Protein AF-A0A2Y9RCL9-F1 (afdb_monomer)

Radius of gyration: 25.13 Å; Cα contacts (8 Å, |Δi|>4): 367; chains: 1; bounding box: 67×48×61 Å

Mean predicted aligned error: 6.58 Å

Solvent-accessible surface area (backbone atoms only — not comparable to full-atom values): 14602 Å² total; per-residue (Å²): 112,53,68,42,43,41,31,33,25,40,39,42,48,73,69,57,38,71,77,38,78,88,59,58,76,69,44,72,44,86,70,62,46,74,49,40,22,38,72,39,82,9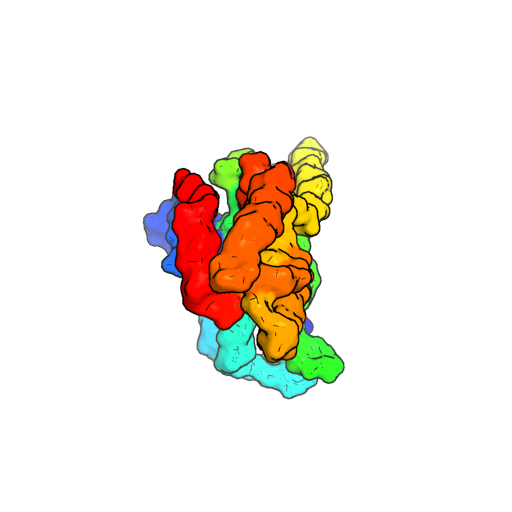3,66,70,37,48,77,48,55,70,67,56,54,38,71,63,58,45,67,49,75,86,44,67,42,38,69,70,53,49,50,50,53,54,55,47,48,49,50,55,48,54,53,52,33,56,42,35,43,79,71,48,26,34,57,31,34,38,44,47,36,40,25,50,39,79,82,85,57,42,82,39,88,38,90,73,85,54,59,76,30,36,40,39,14,51,77,63,34,70,94,57,45,40,23,45,61,60,57,73,68,48,92,65,94,43,75,68,55,50,51,53,43,48,52,29,47,50,58,48,62,75,45,59,68,56,60,75,53,76,91,52,60,58,38,36,39,39,43,25,70,45,80,87,47,45,75,59,52,51,52,53,40,52,54,33,49,78,73,74,33,53,58,48,81,46,80,44,25,56,88,86,35,43,68,57,38,53,50,57,50,46,59,60,69,66,38,66,60,57,73,79,52,94,14,56,66,49,82,44,62,79,46,72,66,48,42,52,62,48,61,77,70,55,86,80,81,126

Sequence (258 aa):
MIPIEWVCRRIATGSFLKRNPGVKEGYKFYPPKVEMFFKDDANNDPQWSEEQLIAAKFCFAGLVIGQTEVDIMSHATQTVFEILEKSWLLQNCTLVDMKIEFGVDVTTKEIVLADVIDNDSWRLWPSGDRSQQKDKQSYRDLKEVTPEGLQMVKKNFEWVAERVELLLKSESQCRVVVLMGSTSDLGHCEKIKKACGNFGIPCELRVTSAHKGPDETLRIKAEYEGQRSWKDTCSGGVILHSSHSLANTLASHSYCRS

Secondary structure (DSSP, 8-state):
--SEEEEEEEE--THHHHHSTTPPTTPEEEEEEEEEEE--GGGT--EE-HHHHHHTT-EETTEE--HHHHHHHHHHHHHHHHHHHHHHHTTTEEEEEEEEEEEE-TTT--EEEES--STTSEEEEETT-GGG--STHHHHT-SS--HHHHHHHHHHHHHHHHHHGGGGS-SS--EEEEEESSGGGHHHHHHHHHHHHHTT--EEEEE--TTT-HHHHHHHHHHHHTSGGGTSSS--EEEEESSHHHHHHHHTT-----

Structure (mmCIF, N/CA/C/O backbone):
data_AF-A0A2Y9RCL9-F1
#
_entry.id   AF-A0A2Y9RCL9-F1
#
loop_
_atom_site.group_PDB
_atom_site.id
_atom_site.type_symbol
_atom_site.label_atom_id
_atom_site.label_alt_id
_atom_site.label_comp_id
_atom_site.label_asym_id
_atom_site.label_entity_id
_atom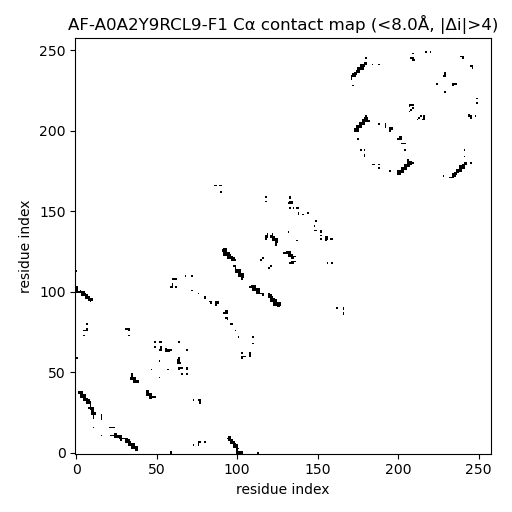_site.label_seq_id
_atom_site.pdbx_PDB_ins_code
_atom_site.Cartn_x
_atom_site.Cartn_y
_atom_site.Cartn_z
_atom_site.occupancy
_atom_site.B_iso_or_equiv
_atom_site.auth_seq_id
_atom_site.auth_comp_id
_atom_site.auth_asym_id
_atom_site.auth_atom_id
_atom_site.pdbx_PDB_model_num
ATOM 1 N N . MET A 1 1 ? 6.970 -17.443 -5.807 1.00 97.94 1 MET A N 1
ATOM 2 C CA . MET A 1 1 ? 6.709 -16.052 -6.219 1.00 97.94 1 MET A CA 1
ATOM 3 C C . MET A 1 1 ? 5.965 -16.069 -7.534 1.00 97.94 1 MET A C 1
ATOM 5 O O . MET A 1 1 ? 6.299 -16.892 -8.380 1.00 97.94 1 MET A O 1
ATOM 9 N N . ILE A 1 2 ? 4.958 -15.213 -7.677 1.00 98.56 2 ILE A N 1
ATOM 10 C CA . ILE A 1 2 ? 4.302 -14.935 -8.956 1.00 98.56 2 ILE A CA 1
ATOM 11 C C . ILE A 1 2 ? 5.191 -13.902 -9.673 1.00 98.56 2 ILE A C 1
ATOM 13 O O . ILE A 1 2 ? 5.485 -12.877 -9.063 1.00 98.56 2 ILE A O 1
ATOM 17 N N . PRO A 1 3 ? 5.664 -14.144 -10.911 1.00 98.25 3 PRO A N 1
ATOM 18 C CA . PRO A 1 3 ? 6.688 -13.324 -11.573 1.00 98.25 3 PRO A CA 1
ATOM 19 C C . PRO A 1 3 ? 6.101 -12.042 -12.188 1.00 98.25 3 PRO A C 1
ATOM 21 O O . PRO A 1 3 ? 6.299 -11.755 -13.367 1.00 98.25 3 PRO A O 1
ATOM 24 N N . ILE A 1 4 ? 5.340 -11.293 -11.392 1.00 98.69 4 ILE A N 1
ATOM 25 C CA . ILE A 1 4 ? 4.692 -10.044 -11.785 1.00 98.69 4 ILE A CA 1
ATOM 26 C C . ILE A 1 4 ? 5.049 -8.971 -10.768 1.00 98.69 4 ILE A C 1
ATOM 28 O O . ILE A 1 4 ? 4.796 -9.121 -9.572 1.00 98.69 4 ILE A O 1
ATOM 32 N N . GLU A 1 5 ? 5.588 -7.870 -11.268 1.00 98.69 5 GLU A N 1
ATOM 33 C CA . GLU A 1 5 ? 5.748 -6.642 -10.512 1.00 98.69 5 GLU A CA 1
ATOM 34 C C . GLU A 1 5 ? 4.454 -5.834 -10.598 1.00 98.69 5 GLU A C 1
ATOM 36 O O . GLU A 1 5 ? 4.054 -5.368 -11.670 1.00 98.69 5 GLU A O 1
ATOM 41 N N . TRP A 1 6 ? 3.794 -5.665 -9.457 1.00 98.88 6 TRP A N 1
ATOM 42 C CA . TRP A 1 6 ? 2.574 -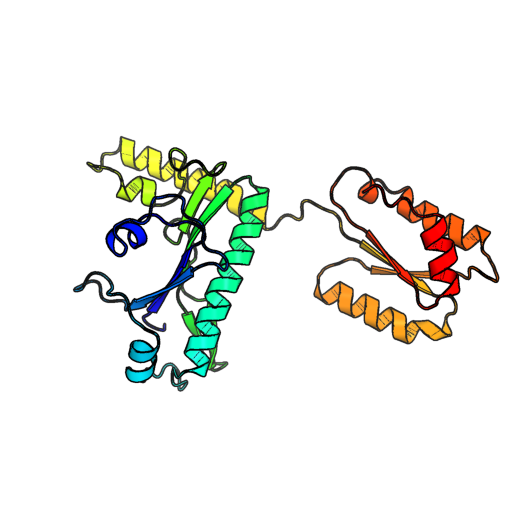4.880 -9.345 1.00 98.88 6 TRP A CA 1
ATOM 43 C C . TRP A 1 6 ? 2.930 -3.458 -8.946 1.00 98.88 6 TRP A C 1
ATOM 45 O O . TRP A 1 6 ? 3.403 -3.214 -7.835 1.00 98.88 6 TRP A O 1
ATOM 55 N N . VAL A 1 7 ? 2.714 -2.511 -9.856 1.00 98.88 7 VAL A N 1
ATOM 56 C CA . VAL A 1 7 ? 3.033 -1.099 -9.641 1.00 98.88 7 VAL A CA 1
ATOM 57 C C . VAL A 1 7 ? 1.758 -0.312 -9.388 1.00 98.88 7 VAL A C 1
ATOM 59 O O . VAL A 1 7 ? 0.822 -0.378 -10.180 1.00 98.88 7 VAL A O 1
ATOM 62 N N . CYS A 1 8 ? 1.741 0.487 -8.324 1.00 98.88 8 CYS A N 1
ATOM 63 C CA . CYS A 1 8 ? 0.647 1.398 -8.003 1.00 98.88 8 CYS A CA 1
ATOM 64 C C . CYS A 1 8 ? 1.134 2.846 -7.987 1.00 98.88 8 CYS A C 1
ATOM 66 O O . CYS A 1 8 ? 2.211 3.124 -7.462 1.00 98.88 8 CYS A O 1
ATOM 68 N N . ARG A 1 9 ? 0.360 3.777 -8.559 1.00 98.88 9 ARG A N 1
ATOM 69 C CA . ARG A 1 9 ? 0.740 5.191 -8.697 1.00 98.88 9 ARG A CA 1
ATOM 70 C C . ARG A 1 9 ? -0.350 6.131 -8.206 1.00 98.88 9 ARG A C 1
ATOM 72 O O . ARG A 1 9 ? -1.480 6.077 -8.697 1.00 98.88 9 ARG A O 1
ATOM 79 N N . ARG A 1 10 ? 0.024 7.092 -7.357 1.00 98.81 10 ARG A N 1
ATOM 80 C CA . ARG A 1 10 ? -0.766 8.310 -7.122 1.00 98.81 10 ARG A CA 1
ATOM 81 C C . ARG A 1 10 ? -0.414 9.402 -8.119 1.00 98.81 10 ARG A C 1
ATOM 83 O O . ARG A 1 10 ? -1.309 10.119 -8.560 1.00 98.81 10 ARG A O 1
ATOM 90 N N . ILE A 1 11 ? 0.866 9.537 -8.462 1.00 98.81 11 ILE A N 1
ATOM 91 C CA . ILE A 1 11 ? 1.391 10.629 -9.289 1.00 98.81 11 ILE A CA 1
ATOM 92 C C . ILE A 1 11 ? 2.092 10.063 -10.528 1.00 98.81 11 ILE A C 1
ATOM 94 O O . ILE A 1 11 ? 2.894 9.136 -10.444 1.00 98.81 11 ILE A O 1
ATOM 98 N N . ALA A 1 12 ? 1.813 10.642 -11.695 1.00 98.69 12 ALA A N 1
ATOM 99 C CA . ALA A 1 12 ? 2.501 10.312 -12.935 1.00 98.69 12 ALA A CA 1
ATOM 100 C C . ALA A 1 12 ? 3.944 10.842 -12.909 1.00 98.69 12 ALA A C 1
ATOM 102 O O . ALA A 1 12 ? 4.173 12.052 -12.881 1.00 98.69 12 ALA A O 1
ATOM 103 N N . THR A 1 13 ? 4.911 9.926 -12.954 1.00 98.38 13 THR A N 1
ATOM 104 C CA . THR A 1 13 ? 6.345 10.191 -13.144 1.00 98.38 13 THR A CA 1
ATOM 105 C C . THR A 1 13 ? 7.016 8.964 -13.788 1.00 98.38 13 THR A C 1
ATOM 107 O O . THR A 1 13 ? 6.352 7.977 -14.126 1.00 98.38 13 THR A O 1
ATOM 110 N N . GLY A 1 14 ? 8.332 9.007 -13.991 1.00 96.69 14 GLY A N 1
ATOM 111 C CA . GLY A 1 14 ? 9.132 7.852 -14.401 1.00 96.69 14 GLY A CA 1
ATOM 112 C C . GLY A 1 14 ? 8.665 7.193 -15.706 1.00 96.69 14 GLY A C 1
ATOM 113 O O . GLY A 1 14 ? 8.428 7.856 -16.717 1.00 96.69 14 GLY A O 1
ATOM 114 N N . SER A 1 15 ? 8.563 5.860 -15.698 1.00 97.31 15 SER A N 1
ATOM 115 C CA . SER A 1 15 ? 8.245 5.075 -16.898 1.00 97.31 15 SER A CA 1
ATOM 116 C C . SER A 1 15 ? 6.825 5.310 -17.426 1.00 97.31 15 SER A C 1
ATOM 118 O O . SER A 1 15 ? 6.603 5.163 -18.627 1.00 97.31 15 SER A O 1
ATOM 120 N N . PHE A 1 16 ? 5.891 5.766 -16.581 1.00 98.62 16 PHE A N 1
ATOM 121 C CA . PHE A 1 16 ? 4.542 6.126 -17.017 1.00 98.62 16 PHE A CA 1
ATOM 122 C C . PHE A 1 16 ? 4.565 7.256 -18.054 1.00 98.62 16 PHE A C 1
ATOM 124 O O . PHE A 1 16 ? 3.901 7.155 -19.082 1.00 98.62 16 PHE A O 1
ATOM 131 N N . LEU A 1 17 ? 5.370 8.302 -17.825 1.00 98.38 17 LEU A N 1
ATOM 132 C CA . LEU A 1 17 ? 5.479 9.442 -18.746 1.00 98.38 17 LEU A CA 1
ATOM 133 C C . LEU A 1 17 ? 6.114 9.043 -20.083 1.00 98.38 17 LEU A C 1
ATOM 135 O O . LEU A 1 17 ? 5.716 9.549 -21.127 1.00 98.38 17 LEU A O 1
ATOM 139 N N . LYS A 1 18 ? 7.068 8.099 -20.064 1.00 97.56 18 LYS A N 1
ATOM 140 C CA . LYS A 1 18 ? 7.685 7.559 -21.287 1.00 97.56 18 LYS A CA 1
ATOM 141 C C . LYS A 1 18 ? 6.671 6.803 -22.149 1.00 97.56 18 LYS A C 1
ATOM 143 O O . LYS A 1 18 ? 6.692 6.945 -23.366 1.00 97.56 18 LYS A O 1
ATOM 148 N N . ARG A 1 19 ? 5.791 6.011 -21.521 1.00 98.19 19 ARG A N 1
ATOM 149 C CA . ARG A 1 19 ? 4.743 5.243 -22.217 1.00 98.19 19 ARG A CA 1
ATOM 150 C C . ARG A 1 19 ? 3.553 6.101 -22.657 1.00 98.19 19 ARG A C 1
ATOM 152 O O . ARG A 1 19 ? 2.871 5.730 -23.602 1.00 98.19 19 ARG A O 1
ATOM 159 N N . ASN A 1 20 ? 3.312 7.238 -21.999 1.00 98.31 20 ASN A N 1
ATOM 160 C CA . ASN A 1 20 ? 2.144 8.095 -22.227 1.00 98.31 20 ASN A CA 1
ATOM 161 C C . ASN A 1 20 ? 2.569 9.528 -22.606 1.00 98.31 20 ASN A C 1
ATOM 163 O O . ASN A 1 20 ? 2.431 10.452 -21.792 1.00 98.31 20 ASN A O 1
ATOM 167 N N . PRO A 1 21 ? 3.102 9.739 -23.826 1.00 97.94 21 PRO A N 1
ATOM 168 C CA . PRO A 1 21 ? 3.525 11.061 -24.274 1.00 97.94 21 PRO A CA 1
ATOM 169 C C . PRO A 1 21 ? 2.347 12.046 -24.259 1.00 97.94 21 PRO A C 1
ATOM 171 O O . PRO A 1 21 ? 1.252 11.741 -24.722 1.00 97.94 21 PRO A O 1
ATOM 174 N N . GLY A 1 22 ? 2.582 13.241 -23.713 1.00 97.81 22 GLY A N 1
ATOM 175 C CA . GLY A 1 22 ? 1.562 14.281 -23.526 1.00 97.81 22 GLY A CA 1
ATOM 176 C C . GLY A 1 22 ? 1.034 14.392 -22.093 1.00 97.81 22 GLY A C 1
ATOM 177 O O . GLY A 1 22 ? 0.537 15.455 -21.714 1.00 97.81 22 GLY A O 1
ATOM 178 N N . VAL A 1 23 ? 1.210 13.360 -21.260 1.00 98.31 23 VAL A N 1
ATOM 179 C CA . VAL A 1 23 ? 0.949 13.473 -19.819 1.00 98.31 23 VAL A CA 1
ATOM 180 C C . VAL A 1 23 ? 2.083 14.254 -19.157 1.00 98.31 23 VAL A C 1
ATOM 182 O O . VAL A 1 23 ? 3.260 14.004 -19.411 1.00 98.31 23 VAL A O 1
ATOM 185 N N . LYS A 1 24 ? 1.729 15.217 -18.303 1.00 98.06 24 LYS A N 1
ATOM 186 C CA . LYS A 1 24 ? 2.697 16.010 -17.536 1.00 98.06 24 LYS A CA 1
ATOM 187 C C . LYS A 1 24 ? 3.014 15.334 -16.206 1.00 98.06 24 LYS A C 1
ATOM 189 O O . LYS A 1 24 ? 2.135 14.744 -15.576 1.00 98.06 24 LYS A O 1
ATOM 194 N N . GLU A 1 25 ? 4.261 15.467 -15.766 1.00 97.88 25 GLU A N 1
ATOM 195 C CA . GLU A 1 25 ? 4.656 15.057 -14.421 1.00 97.88 25 GLU A CA 1
ATOM 196 C C . GLU A 1 25 ? 3.809 15.771 -13.363 1.00 97.88 25 GLU A C 1
ATOM 198 O O . GLU A 1 25 ? 3.487 16.951 -13.510 1.00 97.88 25 GLU A O 1
ATOM 203 N N . GLY A 1 26 ? 3.419 15.047 -12.314 1.00 97.38 26 GLY A N 1
ATOM 204 C CA . GLY A 1 26 ? 2.533 15.580 -11.278 1.00 97.38 26 GLY A CA 1
ATOM 205 C C . GLY A 1 26 ? 1.043 15.319 -11.522 1.00 97.38 26 GLY A C 1
ATOM 206 O O . GLY A 1 26 ? 0.244 15.576 -10.622 1.00 97.38 26 GLY A O 1
ATOM 207 N N . TYR A 1 27 ? 0.646 14.783 -12.688 1.00 98.62 27 TYR A N 1
ATOM 208 C CA . TYR A 1 27 ? -0.735 14.333 -12.909 1.00 98.62 27 TYR A CA 1
ATOM 209 C C . TYR A 1 27 ? -1.136 13.315 -11.834 1.00 98.62 27 TYR A C 1
ATOM 211 O O . TYR A 1 27 ? -0.387 12.375 -11.569 1.00 98.62 27 TYR A O 1
ATOM 219 N N . LYS A 1 28 ? -2.306 13.498 -11.215 1.00 98.56 28 LYS A N 1
ATOM 220 C CA . LYS A 1 28 ? -2.771 12.663 -10.103 1.00 98.56 28 LYS A CA 1
ATOM 221 C C . LYS A 1 28 ? -3.835 11.665 -10.550 1.00 98.56 28 LYS A C 1
ATOM 223 O O . LYS A 1 28 ? -4.789 12.043 -11.225 1.00 98.56 28 LYS A O 1
ATOM 228 N N . PHE A 1 29 ? -3.696 10.416 -10.118 1.00 98.81 29 PHE A N 1
ATOM 229 C CA . PHE A 1 29 ? -4.659 9.346 -10.372 1.00 98.81 29 PHE A CA 1
ATOM 230 C C . PHE A 1 29 ? -5.661 9.220 -9.220 1.00 98.81 29 PHE A C 1
ATOM 232 O O . PHE A 1 29 ? -5.271 9.131 -8.050 1.00 98.81 29 PHE A O 1
ATOM 239 N N . TYR A 1 30 ? -6.949 9.190 -9.565 1.00 98.00 30 TYR A N 1
ATOM 240 C CA . TYR A 1 30 ? -8.060 8.957 -8.643 1.00 98.00 30 TYR A CA 1
ATOM 241 C C . TYR A 1 30 ? -9.053 7.977 -9.290 1.00 98.00 30 TYR A C 1
ATOM 243 O O . TYR A 1 30 ? -9.758 8.382 -10.217 1.00 98.00 30 TYR A O 1
ATOM 251 N N . PRO A 1 31 ? -9.114 6.705 -8.848 1.00 98.25 31 PRO A N 1
ATOM 252 C CA . PRO A 1 31 ? -8.303 6.071 -7.791 1.00 98.25 31 PRO A CA 1
ATOM 253 C C . PRO A 1 31 ? -6.828 5.835 -8.221 1.00 98.25 31 PRO A C 1
ATOM 255 O O . PRO A 1 31 ? -6.502 6.114 -9.379 1.00 98.25 31 PRO A O 1
ATOM 258 N N . PRO A 1 32 ? -5.909 5.376 -7.333 1.00 98.81 32 PRO A N 1
ATOM 259 C CA . PRO A 1 32 ? -4.532 5.047 -7.722 1.00 98.81 32 PRO A CA 1
ATOM 260 C C . PRO A 1 32 ? -4.468 4.098 -8.919 1.00 98.81 32 PRO A C 1
ATOM 262 O O . PRO A 1 32 ? -5.237 3.137 -8.995 1.00 98.81 32 PRO A O 1
ATOM 265 N N . LYS A 1 33 ? -3.539 4.352 -9.844 1.00 98.88 33 LYS A N 1
ATOM 266 C CA . LYS A 1 33 ? -3.373 3.548 -11.059 1.00 98.88 33 LYS A CA 1
ATOM 267 C C . LYS A 1 33 ? -2.543 2.303 -10.761 1.00 98.88 33 LYS A C 1
ATOM 269 O O . LYS A 1 33 ? -1.394 2.446 -10.357 1.00 98.88 33 LYS A O 1
ATOM 274 N N . VAL A 1 34 ? -3.096 1.124 -11.037 1.00 98.88 34 VAL A N 1
ATOM 275 C CA . VAL A 1 34 ? -2.386 -0.164 -10.991 1.00 98.88 34 VAL A CA 1
ATOM 276 C C . VAL A 1 34 ? -1.911 -0.558 -12.397 1.00 98.88 34 VAL A C 1
ATOM 278 O O . VAL A 1 34 ? -2.611 -0.330 -13.391 1.00 98.88 34 VAL A O 1
ATOM 281 N N . GLU A 1 35 ? -0.698 -1.099 -12.485 1.00 98.81 35 GLU A N 1
ATOM 282 C CA . GLU A 1 35 ? -0.056 -1.631 -13.692 1.00 98.81 35 GLU A CA 1
ATOM 283 C C . GLU A 1 35 ? 0.716 -2.918 -13.345 1.00 98.81 35 GLU A C 1
ATOM 285 O O . GLU A 1 35 ? 1.200 -3.058 -12.222 1.00 98.81 35 GLU A O 1
ATOM 290 N N . MET A 1 36 ? 0.880 -3.826 -14.312 1.00 98.75 36 MET A N 1
ATOM 291 C CA . MET A 1 36 ? 1.642 -5.071 -14.152 1.00 98.75 36 MET A CA 1
ATOM 292 C C . MET A 1 36 ? 2.830 -5.114 -15.107 1.00 98.75 36 MET A C 1
ATOM 294 O O . MET A 1 36 ? 2.703 -4.734 -16.273 1.00 98.75 36 MET A O 1
ATOM 298 N N . PHE A 1 37 ? 3.957 -5.630 -14.630 1.00 98.62 37 PHE A N 1
ATOM 299 C CA . PHE A 1 37 ? 5.154 -5.865 -15.435 1.00 98.62 37 PHE A CA 1
ATOM 300 C C . PHE A 1 37 ? 5.632 -7.294 -15.204 1.00 98.62 37 PHE A C 1
ATOM 302 O O . PHE A 1 37 ? 5.753 -7.735 -14.063 1.00 98.62 37 PHE A O 1
ATOM 309 N N . PHE A 1 38 ? 5.843 -8.043 -16.281 1.00 98.50 38 PHE A N 1
ATOM 310 C CA . PHE A 1 38 ? 6.355 -9.404 -16.178 1.00 98.50 38 PHE A CA 1
ATOM 311 C C . PHE A 1 38 ? 7.850 -9.375 -15.911 1.00 98.50 38 PHE A C 1
ATOM 313 O O . PHE A 1 38 ? 8.565 -8.682 -16.625 1.00 98.50 38 PHE A O 1
ATOM 320 N N . LYS A 1 39 ? 8.307 -10.127 -14.905 1.00 96.69 39 LYS A N 1
ATOM 321 C CA . LYS A 1 39 ? 9.725 -10.174 -14.532 1.00 96.69 39 LYS A CA 1
ATOM 322 C C . LYS A 1 39 ? 10.537 -10.878 -15.613 1.00 96.69 39 LYS A C 1
ATOM 324 O O . LYS A 1 39 ? 10.472 -12.101 -15.748 1.00 96.69 39 LYS A O 1
ATOM 329 N N . ASP A 1 40 ? 11.300 -10.093 -16.355 1.00 95.12 40 ASP A N 1
ATOM 330 C CA . ASP A 1 40 ? 12.161 -10.529 -17.442 1.00 95.12 40 ASP A CA 1
ATOM 331 C C . ASP A 1 40 ? 13.255 -9.481 -17.685 1.00 95.12 40 ASP A C 1
ATOM 333 O O . ASP A 1 40 ? 13.122 -8.585 -18.528 1.00 95.12 40 ASP A O 1
ATOM 337 N N . ASP A 1 41 ? 14.362 -9.621 -16.949 1.00 89.12 41 ASP A N 1
ATOM 338 C CA . ASP A 1 41 ? 15.521 -8.725 -17.031 1.00 89.12 41 ASP A CA 1
ATOM 339 C C . ASP A 1 41 ? 16.059 -8.604 -18.468 1.00 89.12 41 ASP A C 1
ATOM 341 O O . ASP A 1 41 ? 16.541 -7.544 -18.870 1.00 89.12 41 ASP A O 1
ATOM 345 N N . ALA A 1 42 ? 15.954 -9.669 -19.275 1.00 93.38 42 ALA A N 1
ATOM 346 C CA . ALA A 1 42 ? 16.429 -9.665 -20.658 1.00 93.38 42 ALA A CA 1
ATOM 347 C C . ALA A 1 42 ? 15.600 -8.731 -21.555 1.00 93.38 42 ALA A C 1
ATOM 349 O O . ALA A 1 42 ? 16.122 -8.187 -22.530 1.00 93.38 42 ALA A O 1
ATOM 350 N N . ASN A 1 43 ? 14.327 -8.522 -21.211 1.00 93.19 43 ASN A N 1
ATOM 351 C CA . ASN A 1 43 ? 13.384 -7.695 -21.961 1.00 93.19 43 ASN A CA 1
ATOM 352 C C . ASN A 1 43 ? 12.966 -6.418 -21.212 1.00 93.19 43 ASN A C 1
ATOM 354 O O . ASN A 1 43 ? 12.036 -5.736 -21.645 1.00 93.19 43 ASN A O 1
ATOM 358 N N . ASN A 1 44 ? 13.700 -6.044 -20.158 1.00 92.88 44 ASN A N 1
ATOM 359 C CA . ASN A 1 44 ? 13.452 -4.858 -19.329 1.00 92.88 44 ASN A CA 1
ATOM 360 C C . ASN A 1 44 ? 12.034 -4.819 -18.731 1.00 92.88 44 ASN A C 1
ATOM 362 O O . ASN A 1 44 ? 11.384 -3.771 -18.771 1.00 92.88 44 ASN A O 1
ATOM 366 N N . ASP A 1 45 ? 11.563 -5.958 -18.222 1.00 95.19 45 ASP A N 1
ATOM 367 C CA . ASP A 1 45 ? 10.278 -6.116 -17.536 1.00 95.19 45 ASP A CA 1
ATOM 368 C C . ASP A 1 45 ? 9.081 -5.541 -18.322 1.00 95.19 45 ASP A C 1
ATOM 370 O O . ASP A 1 45 ? 8.546 -4.472 -17.994 1.00 95.19 45 ASP A O 1
ATOM 374 N N . PRO A 1 46 ? 8.648 -6.200 -19.413 1.00 97.62 46 PRO A N 1
ATOM 375 C CA . PRO A 1 46 ? 7.595 -5.671 -20.269 1.00 97.62 46 PRO A CA 1
ATOM 376 C C . PRO A 1 46 ? 6.266 -5.528 -19.515 1.00 97.62 46 PRO A C 1
ATOM 378 O O . PRO A 1 46 ? 5.860 -6.399 -18.743 1.00 97.62 46 PRO A O 1
ATOM 381 N N . GLN A 1 47 ? 5.540 -4.442 -19.797 1.00 98.62 47 GLN A N 1
ATOM 382 C CA . GLN A 1 47 ? 4.193 -4.244 -19.261 1.00 98.62 47 GLN A CA 1
ATOM 383 C C . GLN A 1 47 ? 3.251 -5.336 -19.778 1.00 98.62 47 GLN A C 1
ATOM 385 O O . GLN A 1 47 ? 3.198 -5.590 -20.98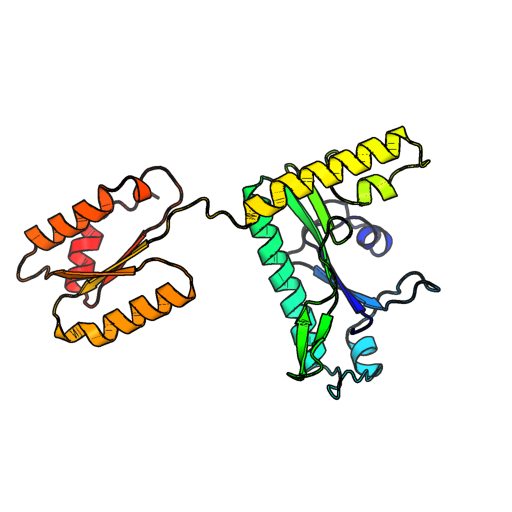3 1.00 98.62 47 GLN A O 1
ATOM 390 N N . TRP A 1 48 ? 2.487 -5.945 -18.874 1.00 98.69 48 TRP A N 1
ATOM 391 C CA . TRP A 1 48 ? 1.445 -6.917 -19.194 1.00 98.69 48 TRP A CA 1
ATOM 392 C C . TRP A 1 48 ? 0.052 -6.356 -18.895 1.00 98.69 48 TRP A C 1
ATOM 394 O O . TRP A 1 48 ? -0.149 -5.556 -17.980 1.00 98.69 48 TRP A O 1
ATOM 404 N N . SER A 1 49 ? -0.909 -6.799 -19.697 1.00 98.75 49 SER A N 1
ATOM 405 C CA . SER A 1 49 ? -2.349 -6.688 -19.456 1.00 98.75 49 SER A CA 1
ATOM 406 C C . SER A 1 49 ? -2.850 -7.840 -18.580 1.00 98.75 49 SER A C 1
ATOM 408 O O . SER A 1 49 ? -2.158 -8.847 -18.403 1.00 98.75 49 SER A O 1
ATOM 410 N N . GLU A 1 50 ? -4.062 -7.709 -18.040 1.00 98.56 50 GLU A N 1
ATOM 411 C CA . GLU A 1 50 ? -4.700 -8.775 -17.253 1.00 98.56 50 GLU A CA 1
ATOM 412 C C . GLU A 1 50 ? -4.940 -10.012 -18.116 1.00 98.56 50 GLU A C 1
ATOM 414 O O . GLU A 1 50 ? -4.646 -11.132 -17.700 1.00 98.56 50 GLU A O 1
ATOM 419 N N . GLU A 1 51 ? -5.349 -9.812 -19.368 1.00 98.81 51 GLU A N 1
ATOM 420 C CA . GLU A 1 51 ? -5.572 -10.880 -20.333 1.00 98.81 51 GLU A CA 1
ATOM 421 C C . GLU A 1 51 ? -4.295 -11.683 -20.602 1.00 98.81 51 GLU A C 1
ATOM 423 O O . GLU A 1 51 ? -4.358 -12.909 -20.696 1.00 98.81 51 GLU A O 1
ATOM 428 N N . GLN A 1 52 ? -3.131 -11.026 -20.687 1.00 98.81 52 GLN A N 1
AT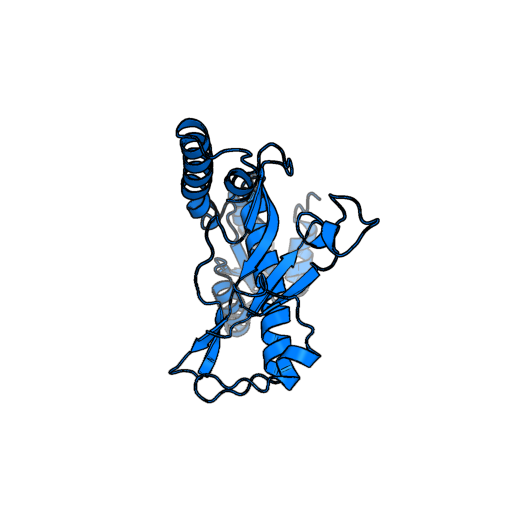OM 429 C CA . GLN A 1 52 ? -1.844 -11.717 -20.838 1.00 98.81 52 GLN A CA 1
ATOM 430 C C . GLN A 1 52 ? -1.519 -12.581 -19.616 1.00 98.81 52 GLN A C 1
ATOM 432 O O . GLN A 1 52 ? -1.122 -13.736 -19.780 1.00 98.81 52 GLN A O 1
ATOM 437 N N . LEU A 1 53 ? -1.724 -12.057 -18.403 1.00 98.62 53 LEU A N 1
ATOM 438 C CA . LEU A 1 53 ? -1.469 -12.798 -17.167 1.00 98.62 53 LEU A CA 1
ATOM 439 C C . LEU A 1 53 ? -2.397 -14.015 -17.027 1.00 98.62 53 LEU A C 1
ATOM 441 O O . LEU A 1 53 ? -1.935 -15.111 -16.709 1.00 98.62 53 LEU A O 1
ATOM 445 N N . ILE A 1 54 ? -3.683 -13.856 -17.338 1.00 98.56 54 ILE A N 1
ATOM 446 C CA . ILE A 1 54 ? -4.669 -14.945 -17.302 1.00 98.56 54 ILE A CA 1
ATOM 447 C C . ILE A 1 54 ? -4.359 -15.992 -18.380 1.00 98.56 54 ILE A C 1
ATOM 449 O O . ILE A 1 54 ? -4.385 -17.199 -18.121 1.00 98.56 54 ILE A O 1
ATOM 453 N N . ALA A 1 55 ? -4.025 -15.552 -19.597 1.00 98.56 55 ALA A N 1
ATOM 454 C CA . ALA A 1 55 ? -3.687 -16.444 -20.703 1.00 98.56 55 ALA A CA 1
ATOM 455 C C . ALA A 1 55 ? -2.395 -17.238 -20.456 1.00 98.56 55 ALA A C 1
ATOM 457 O O . ALA A 1 55 ? -2.265 -18.348 -20.981 1.00 98.56 55 ALA A O 1
ATOM 458 N N . ALA A 1 56 ? -1.475 -16.718 -19.634 1.00 98.38 56 ALA A N 1
ATOM 459 C CA . ALA A 1 56 ? -0.256 -17.420 -19.237 1.00 98.38 56 ALA A CA 1
ATOM 460 C C . ALA A 1 56 ? -0.534 -18.682 -18.401 1.00 98.38 56 ALA A C 1
ATOM 462 O O . ALA A 1 56 ? 0.316 -19.572 -18.355 1.00 98.38 56 ALA A O 1
ATOM 463 N N . LYS A 1 57 ? -1.721 -18.790 -17.777 1.00 97.88 57 LYS A N 1
ATOM 464 C CA . LYS A 1 57 ? -2.163 -19.961 -16.995 1.00 97.88 57 LYS A CA 1
ATOM 465 C C . LYS A 1 57 ? -1.123 -20.419 -15.970 1.00 97.88 57 LYS A C 1
ATOM 467 O O . LYS A 1 57 ? -0.874 -21.617 -15.813 1.00 97.88 57 LYS A O 1
ATOM 472 N N . PHE A 1 58 ? -0.497 -19.465 -15.281 1.00 98.56 58 PHE A N 1
ATOM 473 C CA . PHE A 1 58 ? 0.457 -19.800 -14.235 1.00 98.56 58 PHE A CA 1
ATOM 474 C C . PHE A 1 58 ? -0.205 -20.640 -13.140 1.00 98.56 58 PHE A C 1
ATOM 476 O O . PHE A 1 58 ? -1.368 -20.437 -12.797 1.00 98.56 58 PHE A O 1
ATOM 483 N N . CYS A 1 59 ? 0.556 -21.573 -12.573 1.00 98.50 59 CYS A N 1
ATOM 484 C CA . CYS A 1 59 ? 0.129 -22.382 -11.442 1.00 98.50 59 CYS A CA 1
ATOM 485 C C . CYS A 1 59 ? 1.252 -22.426 -10.407 1.00 98.50 59 CYS A C 1
ATOM 487 O O . CYS A 1 59 ? 2.352 -22.898 -10.699 1.00 98.50 59 CYS A O 1
ATOM 489 N N . PHE A 1 60 ? 0.978 -21.936 -9.199 1.00 98.56 60 PHE A N 1
ATOM 490 C CA . PHE A 1 60 ? 1.949 -21.871 -8.109 1.00 98.56 60 PHE A CA 1
ATOM 491 C C . PHE A 1 60 ? 1.389 -22.557 -6.873 1.00 98.56 60 PHE A C 1
ATOM 493 O O . PHE A 1 60 ? 0.270 -22.288 -6.454 1.00 98.56 60 PHE A O 1
ATOM 500 N N . ALA A 1 61 ? 2.164 -23.475 -6.295 1.00 98.06 61 ALA A N 1
ATOM 501 C CA . ALA A 1 61 ? 1.759 -24.272 -5.135 1.00 98.06 61 ALA A CA 1
ATOM 502 C C . ALA A 1 61 ? 0.402 -25.005 -5.287 1.00 98.06 61 ALA A C 1
ATOM 504 O O . ALA A 1 61 ? -0.176 -25.409 -4.278 1.00 98.06 61 ALA A O 1
ATOM 505 N N . GLY A 1 62 ? -0.072 -25.224 -6.520 1.00 97.69 62 GLY A N 1
ATOM 506 C CA . GLY A 1 62 ? -1.366 -25.840 -6.837 1.00 97.69 62 GLY A CA 1
ATOM 507 C C . GLY A 1 62 ? -2.508 -24.848 -7.095 1.00 97.69 62 GLY A C 1
ATOM 508 O O . GLY A 1 62 ? -3.582 -25.282 -7.501 1.00 97.69 62 GLY A O 1
ATOM 509 N N . LEU A 1 63 ? -2.286 -23.545 -6.901 1.00 98.56 63 LEU A N 1
ATOM 510 C CA . LEU A 1 63 ? -3.237 -22.486 -7.233 1.00 98.56 63 LEU A CA 1
ATOM 511 C C . LEU A 1 63 ? -2.999 -22.000 -8.667 1.00 98.56 63 LEU A C 1
ATOM 513 O O . LEU A 1 63 ? -1.900 -21.548 -8.995 1.00 98.56 63 LEU A O 1
ATOM 517 N N . VAL A 1 64 ? -4.027 -22.082 -9.511 1.00 98.62 64 VAL A N 1
ATOM 518 C CA . VAL A 1 64 ? -4.016 -21.505 -10.863 1.00 98.62 64 VAL A CA 1
ATOM 519 C C . VAL A 1 64 ? -4.313 -20.012 -10.759 1.00 98.62 64 VAL A C 1
ATOM 521 O O . VAL A 1 64 ? -5.269 -19.635 -10.096 1.00 98.62 64 VAL A O 1
ATOM 524 N N . ILE A 1 65 ? -3.515 -19.176 -11.420 1.00 98.69 65 ILE A N 1
ATOM 525 C CA . ILE A 1 65 ? -3.719 -17.726 -11.468 1.00 98.69 65 ILE A CA 1
ATOM 526 C C . ILE A 1 65 ? -4.713 -17.410 -12.592 1.00 98.69 65 ILE A C 1
ATOM 528 O O . ILE A 1 65 ? -4.329 -17.299 -13.758 1.00 98.69 65 ILE A O 1
ATOM 532 N N . GLY A 1 66 ? -5.999 -17.342 -12.245 1.00 98.56 66 GLY A N 1
ATOM 533 C CA . GLY A 1 66 ? -7.088 -16.942 -13.132 1.00 98.56 66 GLY A CA 1
ATOM 534 C C . GLY A 1 66 ? -7.573 -15.517 -12.857 1.00 98.56 66 GLY A C 1
ATOM 535 O O . GLY A 1 66 ? -6.921 -14.747 -12.158 1.00 98.56 66 GLY A O 1
ATOM 536 N N . GLN A 1 67 ? -8.742 -15.164 -13.402 1.00 98.69 67 GLN A N 1
ATOM 537 C CA . GLN A 1 67 ? -9.332 -13.828 -13.225 1.00 98.69 67 GLN A CA 1
ATOM 538 C C . GLN A 1 67 ? -9.478 -13.456 -11.743 1.00 98.69 67 GLN A C 1
ATOM 540 O O . GLN A 1 67 ? -9.100 -12.361 -11.349 1.00 98.69 67 GLN A O 1
ATOM 545 N N . THR A 1 68 ? -9.971 -14.376 -10.910 1.00 98.75 68 THR A N 1
ATOM 546 C CA . THR A 1 68 ? -10.182 -14.123 -9.479 1.00 98.75 68 THR A CA 1
ATOM 547 C C . THR A 1 68 ? -8.880 -13.777 -8.760 1.00 98.75 68 THR A C 1
ATOM 549 O O . THR A 1 68 ? -8.837 -12.821 -7.990 1.00 98.75 68 THR A O 1
ATOM 552 N N . GLU A 1 69 ? -7.799 -14.503 -9.035 1.00 98.81 69 GLU A N 1
ATOM 553 C CA . GLU A 1 69 ? -6.493 -14.257 -8.420 1.00 98.81 69 GLU A CA 1
ATOM 554 C C . GLU A 1 69 ? -5.886 -12.926 -8.885 1.00 98.81 69 GLU A C 1
ATOM 556 O O . GLU A 1 69 ? -5.313 -12.192 -8.077 1.00 98.81 69 GLU A O 1
ATOM 561 N N . VAL A 1 70 ? -6.037 -12.596 -10.173 1.00 98.81 70 VAL A N 1
ATOM 562 C CA . VAL A 1 70 ? -5.603 -11.315 -10.753 1.00 98.81 70 VAL A CA 1
ATOM 563 C C . VAL A 1 70 ? -6.365 -10.146 -10.128 1.00 98.81 70 VAL A C 1
ATOM 565 O O . VAL A 1 70 ? -5.735 -9.182 -9.688 1.00 98.81 70 VAL A O 1
ATOM 568 N N . ASP A 1 71 ? -7.687 -10.260 -9.987 1.00 98.81 71 ASP A N 1
ATOM 569 C CA . ASP A 1 71 ? -8.521 -9.245 -9.339 1.00 98.81 71 ASP A CA 1
ATOM 570 C C . ASP A 1 71 ? -8.097 -9.030 -7.880 1.00 98.81 71 ASP A C 1
ATOM 572 O O . ASP A 1 71 ? -7.947 -7.887 -7.443 1.00 98.81 71 ASP A O 1
ATOM 576 N N . ILE A 1 72 ? -7.858 -10.112 -7.127 1.00 98.75 72 ILE A N 1
ATOM 577 C CA . ILE A 1 72 ? -7.402 -10.047 -5.730 1.00 98.75 72 ILE A CA 1
ATOM 578 C C . ILE A 1 72 ? -6.075 -9.291 -5.630 1.00 98.75 72 ILE A C 1
ATOM 580 O O . ILE A 1 72 ? -5.966 -8.364 -4.826 1.00 98.75 72 ILE A O 1
ATOM 584 N N . MET A 1 73 ? -5.079 -9.641 -6.449 1.00 98.81 73 MET A N 1
ATOM 585 C CA . MET A 1 73 ? -3.772 -8.973 -6.431 1.00 98.81 73 MET A CA 1
ATOM 586 C C . MET A 1 73 ? -3.872 -7.500 -6.842 1.00 98.81 73 MET A C 1
ATOM 588 O O . MET A 1 73 ? -3.241 -6.649 -6.213 1.00 98.81 73 MET A O 1
ATOM 592 N N . SER A 1 74 ? -4.706 -7.170 -7.832 1.00 98.81 74 SER A N 1
ATOM 593 C CA . SER A 1 74 ? -4.933 -5.791 -8.281 1.00 98.81 74 SER A CA 1
ATOM 594 C C . SER A 1 74 ? -5.521 -4.918 -7.162 1.00 98.81 74 SER A C 1
ATOM 596 O O . SER A 1 74 ? -4.950 -3.882 -6.802 1.00 98.81 74 SER A O 1
ATOM 598 N N . HIS A 1 75 ? -6.597 -5.384 -6.517 1.00 98.75 75 HIS A N 1
ATOM 599 C CA . HIS A 1 75 ? -7.231 -4.678 -5.397 1.00 98.75 75 HIS A CA 1
ATOM 600 C C . HIS A 1 75 ? -6.326 -4.611 -4.161 1.00 98.75 75 HIS A C 1
ATOM 602 O O . HIS A 1 75 ? -6.254 -3.572 -3.494 1.00 98.75 75 HIS A O 1
ATOM 608 N N . ALA A 1 76 ? -5.600 -5.691 -3.856 1.00 98.75 76 ALA A N 1
ATOM 609 C CA . ALA A 1 76 ? -4.641 -5.715 -2.759 1.00 98.75 76 ALA A CA 1
ATOM 610 C C . ALA A 1 76 ? -3.499 -4.718 -2.995 1.00 98.75 76 ALA A C 1
ATOM 612 O O . ALA A 1 76 ? -3.132 -3.992 -2.075 1.00 98.75 76 ALA A O 1
ATOM 613 N N . THR A 1 77 ? -2.993 -4.602 -4.227 1.00 98.88 77 THR A N 1
ATOM 614 C CA . THR A 1 77 ? -1.947 -3.629 -4.583 1.00 98.88 77 THR A CA 1
ATOM 615 C C . THR A 1 77 ? -2.400 -2.197 -4.317 1.00 98.88 77 THR A C 1
ATOM 617 O O . THR A 1 77 ? -1.672 -1.420 -3.693 1.00 98.88 77 THR A O 1
ATOM 620 N N . GLN A 1 78 ? -3.616 -1.844 -4.739 1.00 98.75 78 GLN A N 1
ATOM 621 C CA . GLN A 1 78 ? -4.190 -0.530 -4.454 1.00 98.75 78 GLN A CA 1
ATOM 622 C C . GLN A 1 78 ? -4.371 -0.305 -2.946 1.00 98.75 78 GLN A C 1
ATOM 624 O O . GLN A 1 78 ? -3.986 0.743 -2.433 1.00 98.75 78 GLN A O 1
ATOM 629 N N . THR A 1 79 ? -4.882 -1.304 -2.224 1.00 98.75 79 THR A N 1
ATOM 630 C CA . THR A 1 79 ? -5.117 -1.219 -0.774 1.00 98.75 79 THR A CA 1
ATOM 631 C C . THR A 1 79 ? -3.815 -1.023 0.006 1.00 98.75 79 THR A C 1
ATOM 633 O O . THR A 1 79 ? -3.731 -0.134 0.852 1.00 98.75 79 THR A O 1
ATOM 636 N N . VAL A 1 80 ? -2.775 -1.809 -0.292 1.00 98.81 80 VAL A N 1
ATOM 637 C CA . VAL A 1 80 ? -1.453 -1.679 0.344 1.00 98.81 80 VAL A CA 1
ATOM 638 C C . VAL A 1 80 ? -0.862 -0.297 0.058 1.00 98.81 80 VAL A C 1
ATOM 640 O O . VAL A 1 80 ? -0.344 0.340 0.975 1.00 98.81 80 VAL A O 1
ATOM 643 N N . PHE A 1 81 ? -0.998 0.202 -1.177 1.00 98.88 81 PHE A N 1
ATOM 644 C CA . PHE A 1 81 ? -0.528 1.538 -1.538 1.00 98.88 81 PHE A CA 1
ATOM 645 C C . PHE A 1 81 ? -1.212 2.615 -0.699 1.00 98.88 81 PHE A C 1
ATOM 647 O O . PHE A 1 81 ? -0.537 3.466 -0.131 1.00 98.88 81 PHE A O 1
ATOM 654 N N . GLU A 1 82 ? -2.539 2.571 -0.579 1.00 98.81 82 GLU A N 1
ATOM 655 C CA . GLU A 1 82 ? -3.303 3.566 0.177 1.00 98.81 82 GLU A CA 1
ATOM 656 C C . GLU A 1 82 ? -3.010 3.529 1.682 1.00 98.81 82 GLU A C 1
ATOM 658 O O . GLU A 1 82 ? -3.009 4.577 2.331 1.00 98.81 82 GLU A O 1
ATOM 663 N N . ILE A 1 83 ? -2.741 2.344 2.243 1.00 98.56 83 ILE A N 1
ATOM 664 C CA . ILE A 1 83 ? -2.296 2.203 3.636 1.00 98.56 83 ILE A CA 1
ATOM 665 C C . ILE A 1 83 ? -0.945 2.901 3.818 1.00 98.56 83 ILE A C 1
ATOM 667 O O . ILE A 1 83 ? -0.831 3.784 4.667 1.00 98.56 83 ILE A O 1
ATOM 671 N N . LEU A 1 84 ? 0.053 2.569 2.992 1.00 98.62 84 LEU A N 1
ATOM 672 C CA . LEU A 1 84 ? 1.391 3.160 3.090 1.00 98.62 84 LEU A CA 1
ATOM 673 C C . LEU A 1 84 ? 1.394 4.663 2.775 1.00 98.62 84 LEU A C 1
ATOM 675 O O . LEU A 1 84 ? 2.109 5.420 3.428 1.00 98.62 84 LEU A O 1
ATOM 679 N N . GLU A 1 85 ? 0.574 5.112 1.823 1.00 98.56 85 GLU A N 1
ATOM 680 C CA . GLU A 1 85 ? 0.390 6.528 1.485 1.00 98.56 85 GLU A CA 1
ATOM 681 C C . GLU A 1 85 ? -0.116 7.312 2.700 1.00 98.56 85 GLU A C 1
ATOM 683 O O . GLU A 1 85 ? 0.450 8.350 3.049 1.00 98.56 85 GLU A O 1
ATOM 688 N N . LYS A 1 86 ? -1.138 6.793 3.392 1.00 97.19 86 LYS A N 1
ATOM 689 C CA . LYS A 1 86 ? -1.664 7.408 4.619 1.00 97.19 86 LYS A CA 1
ATOM 690 C C . LYS A 1 86 ? -0.653 7.374 5.763 1.00 97.19 86 LYS A C 1
ATOM 692 O O . LYS A 1 86 ? -0.540 8.362 6.483 1.00 97.19 86 LYS A O 1
ATOM 697 N N . SER A 1 87 ? 0.095 6.283 5.924 1.00 97.06 87 SER A N 1
ATOM 698 C CA . SER A 1 87 ? 1.129 6.175 6.960 1.00 97.06 87 SER A CA 1
ATOM 699 C C . SER A 1 87 ? 2.263 7.185 6.753 1.00 97.06 87 SER A C 1
ATOM 701 O O . SER A 1 87 ? 2.668 7.855 7.700 1.00 97.06 87 SER A O 1
ATOM 703 N N . TRP A 1 88 ? 2.746 7.356 5.519 1.00 97.94 88 TRP A N 1
ATOM 704 C CA . TRP A 1 88 ? 3.803 8.325 5.202 1.00 97.94 88 TRP A CA 1
ATOM 705 C C . TRP A 1 88 ? 3.342 9.782 5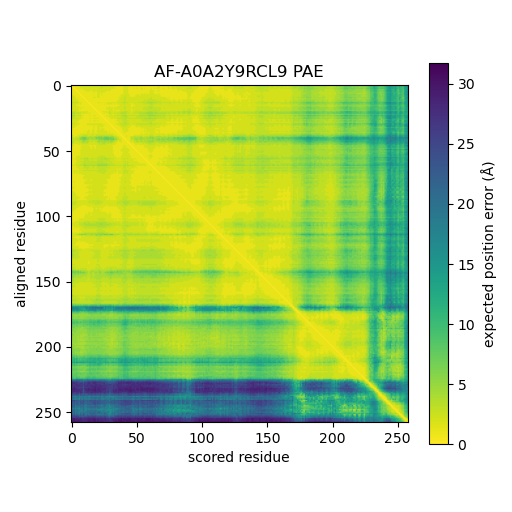.271 1.00 97.94 88 TRP A C 1
ATOM 707 O O . TRP A 1 88 ? 4.155 10.665 5.565 1.00 97.94 88 TRP A O 1
ATOM 717 N N . LEU A 1 89 ? 2.048 10.043 5.072 1.00 95.69 89 LEU A N 1
ATOM 718 C CA . LEU A 1 89 ? 1.481 11.383 5.207 1.00 95.69 89 LEU A CA 1
ATOM 719 C C . LEU A 1 89 ? 1.698 11.967 6.613 1.00 95.69 89 LEU A C 1
ATOM 721 O O . LEU A 1 89 ? 1.959 13.163 6.730 1.00 95.69 89 LEU A O 1
ATOM 725 N N . LEU A 1 90 ? 1.675 11.132 7.661 1.00 93.31 90 LEU A N 1
ATOM 726 C CA . LEU A 1 90 ? 1.956 11.546 9.047 1.00 93.31 90 LEU A CA 1
ATOM 727 C C . LEU A 1 90 ? 3.369 12.124 9.212 1.00 93.31 90 LEU A C 1
ATOM 729 O O . LEU A 1 90 ? 3.602 13.011 10.021 1.00 93.31 90 LEU A O 1
ATOM 733 N N . GLN A 1 91 ? 4.312 11.670 8.387 1.00 95.94 91 GLN A N 1
ATOM 734 C CA . GLN A 1 91 ? 5.692 12.157 8.372 1.00 95.94 91 GLN A CA 1
ATOM 735 C C . GLN A 1 91 ? 5.915 13.249 7.310 1.00 95.94 91 GLN A C 1
ATOM 737 O O . GLN A 1 91 ? 7.051 13.495 6.899 1.00 95.94 91 GLN A O 1
ATOM 742 N N . ASN A 1 92 ? 4.837 13.886 6.827 1.00 97.38 92 ASN A N 1
ATOM 743 C CA . ASN A 1 92 ? 4.848 14.878 5.748 1.00 97.38 92 ASN A CA 1
ATOM 744 C C . ASN A 1 92 ? 5.602 14.382 4.496 1.00 97.38 92 ASN A C 1
ATOM 746 O O . ASN A 1 92 ? 6.371 15.110 3.863 1.00 97.38 92 ASN A O 1
ATOM 750 N N . CYS A 1 93 ? 5.413 13.108 4.152 1.00 98.25 93 CYS A N 1
ATOM 751 C CA . CYS A 1 93 ? 5.994 12.485 2.970 1.00 98.25 93 CYS A CA 1
ATOM 752 C C . CYS A 1 93 ? 4.896 12.106 1.983 1.00 98.25 93 CYS A C 1
ATOM 754 O O . CYS A 1 93 ? 3.880 11.523 2.349 1.00 98.25 93 CYS A O 1
ATOM 756 N N . THR A 1 94 ? 5.115 12.418 0.709 1.00 98.69 94 THR A N 1
ATOM 757 C CA . THR A 1 94 ? 4.253 11.958 -0.380 1.00 98.69 94 THR A CA 1
ATOM 758 C C . THR A 1 94 ? 4.795 10.641 -0.918 1.00 98.69 94 THR A C 1
ATOM 760 O O . THR A 1 94 ? 5.893 10.614 -1.479 1.00 98.69 94 THR A O 1
ATOM 763 N N . LEU A 1 95 ? 4.023 9.563 -0.767 1.00 98.81 95 LEU A N 1
ATOM 764 C CA . LEU A 1 95 ? 4.254 8.309 -1.479 1.00 98.81 95 LEU A CA 1
ATOM 765 C C . LEU A 1 95 ? 3.729 8.457 -2.913 1.00 98.81 95 LEU A C 1
ATOM 767 O O . LEU A 1 95 ? 2.542 8.679 -3.139 1.00 98.81 95 LEU A O 1
ATOM 771 N N . VAL A 1 96 ? 4.631 8.406 -3.887 1.00 98.81 96 VAL A N 1
ATOM 772 C CA . VAL A 1 96 ? 4.356 8.801 -5.281 1.00 98.81 96 VAL A CA 1
ATOM 773 C C . VAL A 1 96 ? 3.864 7.606 -6.092 1.00 98.81 96 VAL A C 1
ATOM 775 O O . VAL A 1 96 ? 2.814 7.660 -6.741 1.00 98.81 96 VAL A O 1
ATOM 778 N N . ASP A 1 97 ? 4.643 6.529 -6.040 1.00 98.88 97 ASP A N 1
ATOM 779 C CA . ASP A 1 97 ? 4.343 5.210 -6.573 1.00 98.88 97 ASP A CA 1
ATOM 780 C C . ASP A 1 97 ? 5.108 4.137 -5.785 1.00 98.88 97 ASP A C 1
ATOM 782 O O . ASP A 1 97 ? 6.045 4.447 -5.044 1.00 98.88 97 ASP A O 1
ATOM 786 N N . MET A 1 98 ? 4.676 2.884 -5.913 1.00 98.81 98 MET A N 1
ATOM 787 C CA . MET A 1 98 ? 5.355 1.726 -5.333 1.00 98.81 98 MET A CA 1
ATOM 788 C C . MET A 1 98 ? 5.244 0.507 -6.244 1.00 98.81 98 MET A C 1
ATOM 790 O O . MET A 1 98 ? 4.352 0.441 -7.090 1.00 98.81 98 MET A O 1
ATOM 794 N N . LYS A 1 99 ? 6.111 -0.471 -6.008 1.00 98.69 99 LYS A N 1
ATOM 795 C CA . LYS A 1 99 ? 6.140 -1.787 -6.629 1.00 98.69 99 LYS A CA 1
ATOM 796 C C . LYS A 1 99 ? 6.123 -2.855 -5.540 1.00 98.69 99 LYS A C 1
ATOM 798 O O . LYS A 1 99 ? 6.889 -2.755 -4.585 1.00 98.69 99 LYS A O 1
ATOM 803 N N . ILE A 1 100 ? 5.293 -3.875 -5.702 1.00 98.75 100 ILE A N 1
ATOM 804 C CA . ILE A 1 100 ? 5.224 -5.035 -4.808 1.00 98.75 100 ILE A CA 1
ATOM 805 C C . ILE A 1 100 ? 5.122 -6.332 -5.611 1.00 98.75 100 ILE A C 1
ATOM 807 O O . ILE A 1 100 ? 4.812 -6.313 -6.804 1.00 98.75 100 ILE A O 1
ATOM 811 N N . GLU A 1 101 ? 5.365 -7.458 -4.948 1.00 98.75 101 GLU A N 1
ATOM 812 C CA . GLU A 1 101 ? 5.256 -8.791 -5.534 1.00 98.75 101 GLU A CA 1
ATOM 813 C C . GLU A 1 101 ? 4.403 -9.692 -4.632 1.00 98.75 101 GLU A C 1
ATOM 815 O O . GLU A 1 101 ? 4.332 -9.510 -3.416 1.00 98.75 101 GLU A O 1
ATOM 820 N N . PHE A 1 102 ? 3.737 -10.678 -5.233 1.00 98.88 102 PHE A N 1
ATOM 821 C CA . PHE A 1 102 ? 2.912 -11.641 -4.505 1.00 98.88 102 PHE A CA 1
ATOM 822 C C . PHE A 1 102 ? 3.494 -13.050 -4.598 1.00 98.88 102 PHE A C 1
ATOM 824 O O . PHE A 1 102 ? 4.136 -13.450 -5.576 1.00 98.88 102 PHE A O 1
ATOM 831 N N . GLY A 1 103 ? 3.239 -13.835 -3.560 1.00 98.62 103 GLY A N 1
ATOM 832 C CA . GLY A 1 103 ? 3.512 -15.262 -3.508 1.00 98.62 103 GLY A CA 1
ATOM 833 C C . GLY A 1 103 ? 2.236 -16.050 -3.250 1.00 98.62 103 GLY A C 1
ATOM 834 O O . GLY A 1 103 ? 1.232 -15.499 -2.812 1.00 98.62 103 GLY A O 1
ATOM 835 N N . VAL A 1 104 ? 2.295 -17.356 -3.501 1.00 98.81 104 VAL A N 1
ATOM 836 C CA . VAL A 1 104 ? 1.301 -18.302 -2.987 1.00 98.81 104 VAL A CA 1
ATOM 837 C C . VAL A 1 104 ? 1.955 -19.040 -1.832 1.00 98.81 104 VAL A C 1
ATOM 839 O O . VAL A 1 104 ? 3.011 -19.655 -2.022 1.00 98.81 104 VAL A O 1
ATOM 842 N N . ASP A 1 105 ? 1.355 -18.961 -0.647 1.00 98.56 105 ASP A N 1
ATOM 843 C CA . ASP A 1 105 ? 1.829 -19.698 0.518 1.00 98.56 105 ASP A CA 1
ATOM 844 C C . ASP A 1 105 ? 1.740 -21.209 0.248 1.00 98.56 105 ASP A C 1
ATOM 846 O O . ASP A 1 105 ? 0.716 -21.738 -0.192 1.00 98.56 105 ASP A O 1
ATOM 850 N N . VAL A 1 106 ? 2.834 -21.936 0.485 1.00 98.38 106 VAL A N 1
ATOM 851 C CA . VAL A 1 106 ? 2.913 -23.365 0.145 1.00 98.38 106 VAL A CA 1
ATOM 852 C C . VAL A 1 106 ? 2.055 -24.252 1.049 1.00 98.38 106 VAL A C 1
ATOM 854 O O . VAL A 1 106 ? 1.755 -25.382 0.657 1.00 98.38 106 VAL A O 1
ATOM 857 N N . THR A 1 107 ? 1.637 -23.748 2.209 1.00 98.19 107 THR A N 1
ATOM 858 C CA . THR A 1 107 ? 0.841 -24.446 3.220 1.00 98.19 107 THR A CA 1
ATOM 859 C C . THR A 1 107 ? -0.633 -24.071 3.112 1.00 98.19 107 THR A C 1
ATOM 861 O O . THR A 1 107 ? -1.461 -24.954 2.896 1.00 98.19 107 THR A O 1
ATOM 864 N N . THR A 1 108 ? -0.967 -22.781 3.231 1.00 98.25 108 THR A N 1
ATOM 865 C CA . THR A 1 108 ? -2.362 -22.300 3.236 1.00 98.25 108 THR A CA 1
ATOM 866 C C . THR A 1 108 ? -2.954 -22.189 1.835 1.00 98.25 108 THR A C 1
ATOM 868 O O . THR A 1 108 ? -4.172 -22.222 1.692 1.00 98.25 108 THR A O 1
ATOM 871 N N . LYS A 1 109 ? -2.100 -22.114 0.801 1.00 98.25 109 LYS A N 1
ATOM 872 C CA . LYS A 1 109 ? -2.471 -21.874 -0.606 1.00 98.25 109 LYS A CA 1
ATOM 873 C C . LYS A 1 109 ? -3.075 -20.497 -0.868 1.00 98.25 109 LYS A C 1
ATOM 875 O O . LYS A 1 109 ? -3.614 -20.266 -1.946 1.00 98.25 109 LYS A O 1
ATOM 880 N N . GLU A 1 110 ? -2.961 -19.580 0.085 1.00 98.50 110 GLU A N 1
ATOM 881 C CA . GLU A 1 110 ? -3.426 -18.207 -0.070 1.00 98.50 110 GLU A CA 1
ATOM 882 C C . GLU A 1 110 ? -2.411 -17.367 -0.849 1.00 98.50 110 GLU A C 1
ATOM 884 O O . GLU A 1 110 ? -1.197 -17.579 -0.765 1.00 98.50 110 GLU A O 1
ATOM 889 N N . ILE A 1 111 ? -2.918 -16.385 -1.596 1.00 98.75 111 ILE A N 1
ATOM 890 C CA . ILE A 1 111 ? -2.086 -15.323 -2.158 1.00 98.75 111 ILE A CA 1
ATOM 891 C C . ILE A 1 111 ? -1.713 -14.373 -1.027 1.00 98.75 111 ILE A C 1
ATOM 893 O O . ILE A 1 111 ? -2.580 -13.844 -0.333 1.00 98.75 111 ILE A O 1
ATOM 897 N N . VAL A 1 112 ? -0.418 -14.129 -0.875 1.00 98.69 112 VAL A N 1
ATOM 898 C CA . VAL A 1 112 ? 0.135 -13.249 0.152 1.00 98.69 112 VAL A CA 1
ATOM 899 C C . VAL A 1 112 ? 1.052 -12.218 -0.487 1.00 98.69 112 VAL A C 1
ATOM 901 O O . VAL A 1 112 ? 1.769 -12.515 -1.447 1.00 98.69 112 VAL A O 1
ATOM 904 N N . LEU A 1 113 ? 1.031 -10.995 0.047 1.00 98.56 113 LEU A N 1
ATOM 905 C CA . LEU A 1 113 ? 2.082 -10.018 -0.222 1.00 98.56 113 LEU A CA 1
ATOM 906 C C . LEU A 1 113 ? 3.417 -10.634 0.212 1.00 98.56 113 LEU A C 1
ATOM 908 O O . LEU A 1 113 ? 3.528 -11.130 1.333 1.00 98.56 113 LEU A O 1
ATOM 912 N N . ALA A 1 114 ? 4.401 -10.636 -0.679 1.00 97.25 114 ALA A N 1
ATOM 913 C CA . ALA A 1 114 ? 5.682 -11.291 -0.462 1.00 97.25 114 ALA A CA 1
ATOM 914 C C . ALA A 1 114 ? 6.832 -10.415 -0.985 1.00 97.25 114 ALA A C 1
ATOM 916 O O . ALA A 1 114 ? 6.628 -9.247 -1.313 1.00 97.25 114 ALA A O 1
ATOM 917 N N . ASP A 1 115 ? 8.034 -10.995 -1.039 1.00 96.62 115 ASP A N 1
ATOM 918 C CA . ASP A 1 115 ? 9.288 -10.266 -1.259 1.00 96.62 115 ASP A CA 1
ATOM 919 C C . ASP A 1 115 ? 9.516 -9.199 -0.167 1.00 96.62 115 ASP A C 1
ATOM 921 O O . ASP A 1 115 ? 9.192 -9.437 1.002 1.00 96.62 115 ASP A O 1
ATOM 925 N N . VAL A 1 116 ? 10.097 -8.050 -0.515 1.00 97.62 116 VAL A N 1
ATOM 926 C CA . VAL A 1 116 ? 10.437 -6.974 0.412 1.00 97.62 116 VAL A CA 1
ATOM 927 C C . VAL A 1 116 ? 9.869 -5.650 -0.098 1.00 97.62 116 VAL A C 1
ATOM 929 O O . VAL A 1 116 ? 9.932 -5.320 -1.282 1.00 97.62 116 VAL A O 1
ATOM 932 N N . ILE A 1 117 ? 9.329 -4.853 0.825 1.00 98.44 117 ILE A N 1
ATOM 933 C CA . ILE A 1 117 ? 9.065 -3.431 0.595 1.00 98.44 117 ILE A CA 1
ATOM 934 C C . ILE A 1 117 ? 10.161 -2.652 1.312 1.00 98.44 117 ILE A C 1
ATOM 936 O O . ILE A 1 117 ? 10.133 -2.523 2.536 1.00 98.44 117 ILE A O 1
ATOM 940 N N . ASP A 1 118 ? 11.128 -2.154 0.552 1.00 98.50 118 ASP A N 1
ATOM 941 C CA . ASP A 1 118 ? 12.210 -1.313 1.053 1.00 98.50 118 ASP A CA 1
ATOM 942 C C . ASP A 1 118 ? 12.301 -0.001 0.256 1.00 98.50 118 ASP A C 1
ATOM 944 O O . ASP A 1 118 ? 11.386 0.390 -0.475 1.00 98.50 118 ASP A O 1
ATOM 948 N N . ASN A 1 119 ? 13.411 0.717 0.417 1.00 98.25 119 ASN A N 1
ATOM 949 C CA . ASN A 1 119 ? 13.606 2.023 -0.199 1.00 98.25 119 ASN A CA 1
ATOM 950 C C . ASN A 1 119 ? 13.896 1.968 -1.718 1.00 98.25 119 ASN A C 1
ATOM 952 O O . ASN A 1 119 ? 14.060 3.012 -2.362 1.00 98.25 119 ASN A O 1
ATOM 956 N N . ASP A 1 120 ? 13.928 0.764 -2.294 1.00 98.00 120 ASP A N 1
ATOM 957 C CA . ASP A 1 120 ? 14.015 0.504 -3.729 1.00 98.00 120 ASP A CA 1
ATOM 958 C C . ASP A 1 120 ? 12.629 0.312 -4.353 1.00 98.00 120 ASP A C 1
ATOM 960 O O . ASP A 1 120 ? 12.457 0.552 -5.560 1.00 98.00 120 ASP A O 1
ATOM 964 N N . SER A 1 121 ? 11.666 -0.098 -3.522 1.00 98.44 121 SER A N 1
ATOM 965 C CA . SER A 1 121 ? 10.303 -0.472 -3.890 1.00 98.44 121 SER A CA 1
ATOM 966 C C . SER A 1 121 ? 9.384 0.726 -4.138 1.00 98.44 121 SER A C 1
ATOM 968 O O . SER A 1 121 ? 8.316 0.543 -4.714 1.00 98.44 121 SER A O 1
ATOM 970 N N . TRP A 1 122 ? 9.756 1.952 -3.752 1.00 98.69 122 TRP A N 1
ATOM 971 C CA . TRP A 1 122 ? 8.891 3.135 -3.893 1.00 98.69 122 TRP A CA 1
ATOM 972 C C . TRP A 1 122 ? 9.593 4.391 -4.405 1.00 98.69 122 TRP A C 1
ATOM 974 O O . TRP A 1 122 ? 10.815 4.444 -4.532 1.00 98.69 122 TRP A O 1
ATOM 984 N N . ARG A 1 123 ? 8.793 5.433 -4.654 1.00 98.88 123 ARG A N 1
ATOM 985 C CA . ARG A 1 123 ? 9.234 6.830 -4.727 1.00 98.88 123 ARG A CA 1
ATOM 986 C C . ARG A 1 123 ? 8.656 7.629 -3.568 1.00 98.88 123 ARG A C 1
ATOM 988 O O . ARG A 1 123 ? 7.435 7.654 -3.390 1.00 98.88 123 ARG A O 1
ATOM 995 N N . LEU A 1 124 ? 9.521 8.308 -2.815 1.00 98.81 124 LEU A N 1
ATOM 996 C CA . LEU A 1 124 ? 9.145 9.002 -1.582 1.00 98.81 124 LEU A CA 1
ATOM 997 C C . LEU A 1 124 ? 9.664 10.442 -1.583 1.00 98.81 124 LEU A C 1
ATOM 999 O O . LEU A 1 124 ? 10.875 10.685 -1.558 1.00 98.81 124 LEU A O 1
ATOM 1003 N N . TRP A 1 125 ? 8.737 11.403 -1.613 1.00 98.69 125 TRP A N 1
ATOM 1004 C CA . TRP A 1 125 ? 9.036 12.834 -1.722 1.00 98.69 125 TRP A CA 1
ATOM 1005 C C . TRP A 1 125 ? 8.633 13.581 -0.443 1.00 98.69 125 TRP A C 1
ATOM 1007 O O . TRP A 1 125 ? 7.436 13.796 -0.208 1.00 98.69 125 TRP A O 1
ATOM 1017 N N . PRO A 1 126 ? 9.600 14.009 0.389 1.00 98.56 126 PRO A N 1
ATOM 1018 C CA . PRO A 1 126 ? 9.331 14.896 1.517 1.00 98.56 126 PRO A CA 1
ATOM 1019 C C . PRO A 1 126 ? 8.615 16.170 1.058 1.00 98.56 126 PRO A C 1
ATOM 1021 O O . PRO A 1 126 ? 9.005 16.788 0.070 1.00 98.56 126 PRO A O 1
ATOM 1024 N N . SER A 1 127 ? 7.544 16.558 1.754 1.00 97.31 127 SER A N 1
ATOM 1025 C CA . SER A 1 127 ? 6.676 17.701 1.410 1.00 97.31 127 SER A CA 1
ATOM 1026 C C . SER A 1 127 ? 6.122 17.689 -0.026 1.00 97.31 127 SER A C 1
ATOM 1028 O O . SER A 1 127 ? 5.718 18.729 -0.542 1.00 97.31 127 SER A O 1
ATOM 1030 N N . GLY A 1 128 ? 6.119 16.532 -0.697 1.00 97.38 128 GLY A N 1
ATOM 1031 C CA . GLY A 1 128 ? 5.729 16.422 -2.105 1.00 97.38 128 GLY A CA 1
ATOM 1032 C C . GLY A 1 128 ? 6.739 17.010 -3.097 1.00 97.38 128 GLY A C 1
ATOM 1033 O O . GLY A 1 128 ? 6.404 17.176 -4.268 1.00 97.38 128 GLY A O 1
ATOM 1034 N N . ASP A 1 129 ? 7.964 17.313 -2.659 1.00 97.75 129 ASP A N 1
ATOM 1035 C CA . ASP A 1 129 ? 9.017 17.894 -3.488 1.00 97.75 129 ASP A CA 1
ATOM 1036 C C . ASP A 1 129 ? 9.959 16.813 -4.039 1.00 97.75 129 ASP A C 1
ATOM 1038 O O . ASP A 1 129 ? 10.746 16.201 -3.309 1.00 97.75 129 ASP A O 1
ATOM 1042 N N . ARG A 1 130 ? 9.917 16.607 -5.360 1.00 97.12 130 ARG A N 1
ATOM 1043 C CA . ARG A 1 130 ? 10.779 15.643 -6.060 1.00 97.12 130 ARG A CA 1
ATOM 1044 C C . ARG A 1 130 ? 12.270 15.926 -5.865 1.00 97.12 130 ARG A C 1
ATOM 1046 O O . ARG A 1 130 ? 13.059 14.983 -5.825 1.00 97.12 130 ARG A O 1
ATOM 1053 N N . SER A 1 131 ? 12.679 17.188 -5.724 1.00 97.00 131 SER A N 1
ATOM 1054 C CA . SER A 1 131 ? 14.096 17.531 -5.524 1.00 97.00 131 SER A CA 1
ATOM 1055 C C . SER A 1 131 ? 14.653 16.996 -4.201 1.00 97.00 131 SER A C 1
ATOM 1057 O O . SER A 1 131 ? 15.862 16.824 -4.054 1.00 97.00 131 SER A O 1
ATOM 1059 N N . GLN A 1 132 ? 13.765 16.662 -3.260 1.00 97.62 132 GLN A N 1
ATOM 1060 C CA . GLN A 1 132 ? 14.102 16.121 -1.951 1.00 97.62 132 GLN A CA 1
ATOM 1061 C C . GLN A 1 132 ? 13.974 14.596 -1.876 1.00 97.62 132 GLN A C 1
ATOM 1063 O O . GLN A 1 132 ? 14.066 14.064 -0.767 1.00 97.62 132 GLN A O 1
ATOM 1068 N N . GLN A 1 133 ? 13.787 13.893 -3.004 1.00 97.94 133 GLN A N 1
ATOM 1069 C CA . GLN A 1 133 ? 13.555 12.443 -3.051 1.00 97.94 133 GLN A CA 1
ATOM 1070 C C . GLN A 1 133 ? 14.504 11.649 -2.140 1.00 97.94 133 GLN A C 1
ATOM 1072 O O . GLN A 1 133 ? 15.710 11.918 -2.071 1.00 97.94 133 GLN A O 1
ATOM 1077 N N . LYS A 1 134 ? 13.937 10.690 -1.404 1.00 98.56 134 LYS A N 1
ATOM 1078 C CA . LYS A 1 134 ? 14.655 9.883 -0.401 1.00 98.56 134 LYS A CA 1
ATOM 1079 C C . LYS A 1 134 ? 14.816 8.418 -0.794 1.00 98.56 134 LYS A C 1
ATOM 1081 O O . LYS A 1 134 ? 15.468 7.671 -0.076 1.00 98.56 134 LYS A O 1
ATOM 1086 N N . ASP A 1 135 ? 14.273 8.027 -1.938 1.00 98.56 135 ASP A N 1
ATOM 1087 C CA . ASP A 1 135 ? 14.292 6.661 -2.455 1.00 98.56 135 ASP A CA 1
ATOM 1088 C C . ASP A 1 135 ? 15.448 6.391 -3.439 1.00 98.56 135 ASP A C 1
ATOM 1090 O O . ASP A 1 135 ? 16.249 7.278 -3.775 1.00 98.56 135 ASP A O 1
ATOM 1094 N N . LYS A 1 136 ? 15.528 5.150 -3.939 1.00 98.38 136 LYS A N 1
ATOM 1095 C CA . LYS A 1 136 ? 16.546 4.703 -4.906 1.00 98.38 136 LYS A CA 1
ATOM 1096 C C . LYS A 1 136 ? 16.553 5.472 -6.228 1.00 98.38 136 LYS A C 1
ATOM 1098 O O . LYS A 1 136 ? 17.553 5.410 -6.944 1.00 98.38 136 LYS A O 1
ATOM 1103 N N . GLN A 1 137 ? 15.514 6.236 -6.580 1.00 98.00 137 GLN A N 1
ATOM 1104 C CA . GLN A 1 137 ? 15.581 7.135 -7.737 1.00 98.00 137 GLN A CA 1
ATOM 1105 C C . GLN A 1 137 ? 16.745 8.134 -7.612 1.00 98.00 137 GLN A C 1
ATOM 1107 O O . GLN A 1 137 ? 17.374 8.440 -8.620 1.00 98.00 137 GLN A O 1
ATOM 1112 N N . SER A 1 138 ? 17.136 8.522 -6.390 1.00 96.81 138 SER A N 1
ATOM 1113 C CA . SER A 1 138 ? 18.332 9.349 -6.156 1.00 96.81 138 SER A CA 1
ATOM 1114 C C . SER A 1 138 ? 19.638 8.711 -6.645 1.00 96.81 138 SER A C 1
ATOM 1116 O O . SER A 1 138 ? 20.526 9.430 -7.091 1.00 96.81 138 SER A O 1
ATOM 1118 N N . TYR A 1 139 ? 19.742 7.379 -6.611 1.00 98.12 139 TYR A N 1
ATOM 1119 C CA . TYR A 1 139 ? 20.853 6.630 -7.202 1.00 98.12 139 TYR A CA 1
ATOM 1120 C C . TYR A 1 139 ? 20.705 6.504 -8.722 1.00 98.12 139 TYR A C 1
ATOM 1122 O O . TYR A 1 139 ? 21.666 6.724 -9.452 1.00 98.12 139 TYR A O 1
ATOM 1130 N N . ARG A 1 140 ? 19.492 6.190 -9.205 1.00 96.81 140 ARG A N 1
ATOM 1131 C CA . ARG A 1 140 ? 19.198 6.017 -10.642 1.00 96.81 140 ARG A CA 1
ATOM 1132 C C . ARG A 1 140 ? 19.407 7.303 -11.456 1.00 96.81 140 ARG A C 1
ATOM 1134 O O . ARG A 1 140 ? 19.680 7.217 -12.648 1.00 96.81 140 ARG A O 1
ATOM 1141 N N . ASP A 1 141 ? 19.270 8.469 -10.825 1.00 96.38 141 ASP A N 1
ATOM 1142 C CA . ASP A 1 141 ? 19.446 9.785 -11.456 1.00 96.38 141 ASP A CA 1
ATOM 1143 C C . ASP A 1 141 ? 20.918 10.250 -11.509 1.00 96.38 141 ASP A C 1
ATOM 1145 O O . ASP A 1 141 ? 21.218 11.268 -12.142 1.00 96.38 141 ASP A O 1
ATOM 1149 N N . LEU A 1 142 ? 21.853 9.534 -10.867 1.00 95.69 142 LEU A N 1
ATOM 1150 C CA . LEU A 1 142 ? 23.279 9.859 -10.943 1.00 95.69 142 LEU A CA 1
ATOM 1151 C C . LEU A 1 142 ? 23.790 9.656 -12.375 1.00 95.69 142 LEU A C 1
ATOM 1153 O O . LEU A 1 142 ? 23.689 8.567 -12.934 1.00 95.69 142 LEU A O 1
ATOM 1157 N N . LYS A 1 143 ? 24.396 10.700 -12.955 1.00 95.69 143 LYS A N 1
ATOM 1158 C CA . LYS A 1 143 ? 25.063 10.603 -14.268 1.00 95.69 143 LYS A CA 1
ATOM 1159 C C . LYS A 1 143 ? 26.283 9.684 -14.217 1.00 95.69 143 LYS A C 1
ATOM 1161 O O . LYS A 1 143 ? 26.529 8.939 -15.156 1.00 95.69 143 LYS A O 1
ATOM 1166 N N . GLU A 1 144 ? 27.025 9.758 -13.115 1.00 96.12 144 GLU A N 1
ATOM 1167 C CA . GLU A 1 144 ? 28.191 8.932 -12.816 1.00 96.12 144 GLU A CA 1
ATOM 1168 C C . GLU A 1 144 ? 28.150 8.526 -11.340 1.00 96.12 144 GLU A C 1
ATOM 1170 O O . GLU A 1 144 ? 27.777 9.321 -10.471 1.00 96.12 144 GLU A O 1
ATOM 1175 N N . VAL A 1 145 ? 28.528 7.281 -11.048 1.00 96.88 145 VAL A N 1
ATOM 1176 C CA . VAL A 1 145 ? 28.531 6.744 -9.683 1.00 96.88 145 VAL A CA 1
ATOM 1177 C C . VAL A 1 145 ? 29.885 7.035 -9.035 1.00 96.88 145 VAL A C 1
ATOM 1179 O O . VAL A 1 145 ? 30.850 6.305 -9.249 1.00 96.88 145 VAL A O 1
ATOM 1182 N N . THR A 1 146 ? 29.954 8.102 -8.236 1.00 97.56 146 THR A N 1
ATOM 1183 C CA . THR A 1 146 ? 31.145 8.459 -7.442 1.00 97.56 146 THR A CA 1
ATOM 1184 C C . THR A 1 146 ? 30.974 8.070 -5.967 1.00 97.56 146 THR A C 1
ATOM 1186 O O . THR A 1 146 ? 29.837 7.897 -5.507 1.00 97.56 146 THR A O 1
ATOM 1189 N N . PRO A 1 147 ? 32.066 7.960 -5.183 1.00 97.94 147 PRO A N 1
ATOM 1190 C CA . PRO A 1 147 ? 31.976 7.742 -3.739 1.00 97.94 147 PRO A CA 1
ATOM 1191 C C . PRO A 1 147 ? 31.102 8.784 -3.026 1.00 97.94 147 PRO A C 1
ATOM 1193 O O . PRO A 1 147 ? 30.304 8.429 -2.161 1.00 97.94 147 PRO A O 1
ATOM 1196 N N . GLU A 1 148 ? 31.190 10.055 -3.417 1.00 97.19 148 GLU A N 1
ATOM 1197 C CA . GLU A 1 148 ? 30.395 11.152 -2.852 1.00 97.19 148 GLU A CA 1
ATOM 1198 C C . GLU A 1 148 ? 28.907 10.992 -3.182 1.00 97.19 148 GLU A C 1
ATOM 1200 O O . GLU A 1 148 ? 28.056 11.147 -2.302 1.00 97.19 148 GLU A O 1
ATOM 1205 N N . GLY A 1 149 ? 28.588 10.621 -4.429 1.00 97.62 149 GLY A N 1
ATOM 1206 C CA . GLY A 1 149 ? 27.221 10.313 -4.851 1.00 97.62 149 GLY A CA 1
ATOM 1207 C C . GLY A 1 149 ? 26.628 9.142 -4.065 1.00 97.62 149 GLY A C 1
ATOM 1208 O O . GLY A 1 149 ? 25.498 9.223 -3.585 1.00 97.62 149 GLY A O 1
ATOM 1209 N N . LEU A 1 150 ? 27.411 8.084 -3.838 1.00 98.12 150 LEU A N 1
ATOM 1210 C CA . LEU A 1 150 ? 26.993 6.948 -3.013 1.00 98.12 150 LEU A CA 1
ATOM 1211 C C . LEU A 1 150 ? 26.784 7.329 -1.542 1.00 98.12 150 LEU A C 1
ATOM 1213 O O . LEU A 1 150 ? 25.838 6.843 -0.926 1.00 98.12 150 LEU A O 1
ATOM 1217 N N . GLN A 1 151 ? 27.601 8.223 -0.974 1.00 98.25 151 GLN A N 1
ATOM 1218 C CA . GLN A 1 151 ? 27.376 8.728 0.387 1.00 98.25 151 GLN A CA 1
ATOM 1219 C C . GLN A 1 151 ? 26.078 9.538 0.499 1.00 98.25 151 GLN A C 1
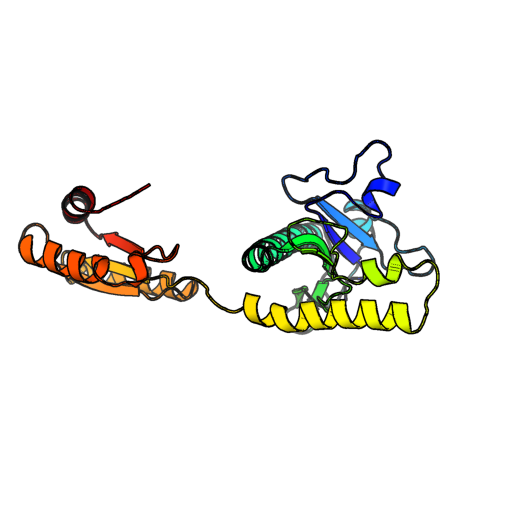ATOM 1221 O O . GLN A 1 151 ? 25.377 9.433 1.504 1.00 98.25 151 GLN A O 1
ATOM 1226 N N . MET A 1 152 ? 25.722 10.322 -0.522 1.00 98.00 152 MET A N 1
ATOM 1227 C CA . MET A 1 152 ? 24.428 11.012 -0.571 1.00 98.00 152 MET A CA 1
ATOM 1228 C C . MET A 1 152 ? 23.263 10.011 -0.597 1.00 98.00 152 MET A C 1
ATOM 1230 O O . MET A 1 152 ? 22.325 10.149 0.188 1.00 98.00 152 MET A O 1
ATOM 1234 N N . VAL A 1 153 ? 23.333 8.985 -1.453 1.00 98.44 153 VAL A N 1
ATOM 1235 C CA . VAL A 1 153 ? 22.312 7.923 -1.523 1.00 98.44 153 VAL A CA 1
ATOM 1236 C C . VAL A 1 153 ? 22.194 7.198 -0.184 1.00 98.44 153 VAL A C 1
ATOM 1238 O O . VAL A 1 153 ? 21.088 7.025 0.321 1.00 98.44 153 VAL A O 1
ATOM 1241 N N . LYS A 1 154 ? 23.320 6.844 0.445 1.00 98.50 154 LYS A N 1
ATOM 1242 C CA . LYS A 1 154 ? 23.334 6.212 1.770 1.00 98.50 154 LYS A CA 1
ATOM 1243 C C . LYS A 1 154 ? 22.594 7.057 2.809 1.00 98.50 154 LYS A C 1
ATOM 1245 O O . LYS A 1 154 ? 21.730 6.532 3.502 1.00 98.50 154 LYS A O 1
ATOM 1250 N N . LYS A 1 155 ? 22.867 8.365 2.866 1.00 98.56 155 LYS A N 1
ATOM 1251 C CA . LYS A 1 155 ? 22.176 9.291 3.780 1.00 98.56 155 LYS A CA 1
ATOM 1252 C C . LYS A 1 155 ? 20.671 9.360 3.526 1.00 98.56 155 LYS A C 1
ATOM 1254 O O . LYS A 1 155 ? 19.902 9.488 4.473 1.00 98.56 155 LYS A O 1
ATOM 1259 N N . ASN A 1 156 ? 20.234 9.265 2.269 1.00 98.50 156 ASN A N 1
ATOM 1260 C CA . ASN A 1 156 ? 18.807 9.190 1.948 1.00 98.50 156 ASN A CA 1
ATOM 1261 C C . ASN A 1 156 ? 18.170 7.910 2.517 1.00 98.50 156 ASN A C 1
ATOM 1263 O O . ASN A 1 156 ? 17.088 7.979 3.093 1.00 98.50 156 ASN A O 1
ATOM 1267 N N . PHE A 1 157 ? 18.852 6.767 2.415 1.00 98.62 157 PHE A N 1
ATOM 1268 C CA . PHE A 1 157 ? 18.373 5.493 2.963 1.00 98.62 157 PHE A CA 1
ATOM 1269 C C . PHE A 1 157 ? 18.367 5.496 4.497 1.00 98.62 157 PHE A C 1
ATOM 1271 O O . PHE A 1 157 ? 17.385 5.067 5.097 1.00 98.62 157 PHE A O 1
ATOM 1278 N N . GLU A 1 158 ? 19.413 6.033 5.134 1.00 98.62 158 GLU A N 1
ATOM 1279 C CA . GLU A 1 158 ? 19.471 6.227 6.592 1.00 98.62 158 GLU A CA 1
ATOM 1280 C C . GLU A 1 158 ? 18.308 7.107 7.078 1.00 98.62 158 GLU A C 1
ATOM 1282 O O . GLU A 1 158 ? 17.617 6.751 8.028 1.00 98.62 158 GLU A O 1
ATOM 1287 N N . TRP A 1 159 ? 18.010 8.199 6.366 1.00 98.56 159 TRP A N 1
ATOM 1288 C CA . TRP A 1 159 ? 16.896 9.093 6.696 1.00 98.56 159 TRP A CA 1
ATOM 1289 C C . TRP A 1 159 ? 15.534 8.382 6.702 1.00 98.56 159 TRP A C 1
ATOM 1291 O O . TRP A 1 159 ? 14.699 8.669 7.565 1.00 98.56 159 TRP A O 1
ATOM 1301 N N . VAL A 1 160 ? 15.304 7.469 5.748 1.00 98.56 160 VAL A N 1
ATOM 1302 C CA . VAL A 1 160 ? 14.078 6.655 5.672 1.00 98.56 160 VAL A CA 1
ATOM 1303 C C . VAL A 1 160 ? 14.060 5.609 6.783 1.00 98.56 160 VAL A C 1
ATOM 1305 O O . VAL A 1 160 ? 13.038 5.462 7.453 1.00 98.56 160 VAL A O 1
ATOM 1308 N N . ALA A 1 161 ? 15.186 4.934 7.026 1.00 98.19 161 ALA A N 1
ATOM 1309 C CA . ALA A 1 161 ? 15.318 3.924 8.074 1.00 98.19 161 ALA A CA 1
ATOM 1310 C C . ALA A 1 161 ? 15.031 4.491 9.476 1.00 98.19 161 ALA A C 1
ATOM 1312 O O . ALA A 1 161 ? 14.334 3.860 10.261 1.00 98.19 161 ALA A O 1
ATOM 1313 N N . GLU A 1 162 ? 15.478 5.713 9.771 1.00 97.12 162 GLU A N 1
ATOM 1314 C CA . GLU A 1 162 ? 15.174 6.402 11.036 1.00 97.12 162 GLU A CA 1
ATOM 1315 C C . GLU A 1 162 ? 13.676 6.690 11.238 1.00 97.12 162 GLU A C 1
ATOM 1317 O O . GLU A 1 162 ? 13.214 6.841 12.369 1.00 97.12 162 GLU A O 1
ATOM 1322 N N . ARG A 1 163 ? 12.914 6.827 10.145 1.00 96.88 163 ARG A N 1
ATOM 1323 C CA . ARG A 1 163 ? 11.512 7.277 10.172 1.00 96.88 163 ARG A CA 1
ATOM 1324 C C . ARG A 1 163 ? 10.511 6.154 10.005 1.00 96.88 163 ARG A C 1
ATOM 1326 O O . ARG A 1 163 ? 9.392 6.304 10.482 1.00 96.88 163 ARG A O 1
ATOM 1333 N N . VAL A 1 164 ? 10.885 5.044 9.372 1.00 96.75 164 VAL A N 1
ATOM 1334 C CA . VAL A 1 164 ? 9.952 3.944 9.085 1.00 96.75 164 VAL A CA 1
ATOM 1335 C C . VAL A 1 164 ? 9.315 3.375 10.361 1.00 96.75 164 VAL A C 1
ATOM 1337 O O . VAL A 1 164 ? 8.131 3.058 10.366 1.00 96.75 164 VAL A O 1
ATOM 1340 N N . GLU A 1 165 ? 10.040 3.347 11.485 1.00 94.25 165 GLU A N 1
ATOM 1341 C CA . GLU A 1 165 ? 9.488 2.922 12.782 1.00 94.25 165 GLU A CA 1
ATOM 1342 C C . GLU A 1 165 ? 8.425 3.885 13.336 1.00 94.25 165 GLU A C 1
ATOM 1344 O O . GLU A 1 165 ? 7.555 3.482 14.110 1.00 94.25 165 GLU A O 1
ATOM 1349 N N . LEU A 1 166 ? 8.460 5.163 12.944 1.00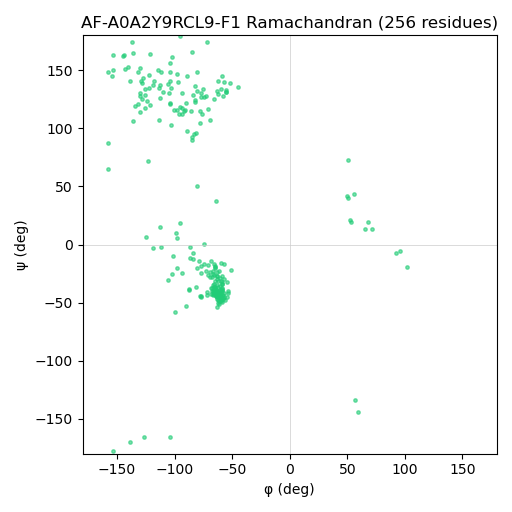 94.44 166 LEU A N 1
ATOM 1350 C CA . LEU A 1 166 ? 7.468 6.154 13.367 1.00 94.44 166 LEU A CA 1
ATOM 1351 C C . LEU A 1 166 ? 6.094 5.877 12.750 1.00 94.44 166 LEU A C 1
ATOM 1353 O O . LEU A 1 166 ? 5.093 6.238 13.358 1.00 94.44 166 LEU A O 1
ATOM 1357 N N . LEU A 1 167 ? 6.026 5.171 11.614 1.00 93.12 167 LEU A N 1
ATOM 1358 C CA . LEU A 1 167 ? 4.761 4.783 10.974 1.00 93.12 167 LEU A CA 1
ATOM 1359 C C . LEU A 1 167 ? 3.948 3.802 11.835 1.00 93.12 167 LEU A C 1
ATOM 1361 O O . LEU A 1 167 ? 2.744 3.668 11.635 1.00 93.12 167 LEU A O 1
ATOM 1365 N N . LEU A 1 168 ? 4.592 3.124 12.792 1.00 91.06 168 LEU A N 1
ATOM 1366 C CA . LEU A 1 168 ? 3.937 2.225 13.746 1.00 91.06 168 LEU A CA 1
ATOM 1367 C C . LEU A 1 168 ? 3.409 2.958 14.987 1.00 91.06 168 LEU A C 1
ATOM 1369 O O . LEU A 1 168 ? 2.680 2.370 15.788 1.00 91.06 168 LEU A O 1
ATOM 1373 N N . LYS A 1 169 ? 3.787 4.227 15.191 1.00 88.19 169 LYS A N 1
ATOM 1374 C CA . LYS A 1 169 ? 3.363 5.005 16.357 1.00 88.19 169 LYS A CA 1
ATOM 1375 C C . LYS A 1 169 ? 1.991 5.619 16.100 1.00 88.19 169 LYS A C 1
ATOM 1377 O O . LYS A 1 169 ? 1.777 6.311 15.113 1.00 88.19 169 LYS A O 1
ATOM 1382 N N . SER A 1 170 ? 1.069 5.413 17.037 1.00 77.38 170 SER A N 1
ATOM 1383 C CA . SER A 1 170 ? -0.210 6.122 17.026 1.00 77.38 170 SER A CA 1
ATOM 1384 C C . SER A 1 170 ? -0.002 7.554 17.514 1.00 77.38 170 SER A C 1
ATOM 1386 O O . SER A 1 170 ? 0.295 7.767 18.690 1.00 77.38 170 SER A O 1
ATOM 1388 N N . GLU A 1 171 ? -0.161 8.537 16.628 1.00 68.00 171 GLU A N 1
ATOM 1389 C CA . GLU A 1 171 ? -0.056 9.961 16.990 1.00 68.00 171 GLU A CA 1
ATOM 1390 C C . GLU A 1 171 ? -1.283 10.475 17.759 1.00 68.00 171 GLU A C 1
ATOM 1392 O O . GLU A 1 171 ? -1.219 11.510 18.421 1.00 68.00 171 GLU A O 1
ATOM 1397 N N . SER A 1 172 ? -2.400 9.742 17.711 1.00 70.75 172 SER A N 1
ATOM 1398 C CA . SER A 1 172 ? -3.642 10.092 18.403 1.00 70.75 172 SER A CA 1
ATOM 1399 C C . SER A 1 172 ? -4.089 8.988 19.360 1.00 70.75 172 SER A C 1
ATOM 1401 O O . SER A 1 172 ? -3.874 7.795 19.129 1.00 70.75 172 SER A O 1
ATOM 1403 N N . GLN A 1 173 ? -4.702 9.394 20.473 1.00 76.19 173 GLN A N 1
ATOM 1404 C CA . GLN A 1 173 ? -5.373 8.481 21.394 1.00 76.19 173 GLN A CA 1
ATOM 1405 C C . GLN A 1 173 ? -6.844 8.354 21.000 1.00 76.19 173 GLN A C 1
ATOM 1407 O O . GLN A 1 173 ? -7.601 9.313 21.109 1.00 76.19 173 GLN A O 1
ATOM 1412 N N . CYS A 1 174 ? -7.267 7.166 20.583 1.00 80.38 174 CYS A N 1
ATOM 1413 C CA . CYS A 1 174 ? -8.670 6.883 20.286 1.00 80.38 174 CYS A CA 1
ATOM 1414 C C . CYS A 1 174 ? -9.342 6.201 21.479 1.00 80.38 174 CYS A C 1
ATOM 1416 O O . CYS A 1 174 ? -8.713 5.412 22.187 1.00 80.38 174 CYS A O 1
ATOM 1418 N N . ARG A 1 175 ? -10.634 6.467 21.696 1.00 84.69 175 ARG A N 1
ATOM 1419 C CA . ARG A 1 175 ? -11.434 5.760 22.707 1.00 84.69 175 ARG A CA 1
ATOM 1420 C C . ARG A 1 175 ? -12.919 5.772 22.370 1.00 84.69 175 ARG A C 1
ATOM 1422 O O . ARG A 1 175 ? -13.455 6.772 21.909 1.00 84.69 175 ARG A O 1
ATOM 1429 N N . VAL A 1 176 ? -13.606 4.686 22.695 1.00 88.75 176 VAL A N 1
ATOM 1430 C CA . VAL A 1 176 ? -15.068 4.594 22.647 1.00 88.75 176 VAL A CA 1
ATOM 1431 C C . VAL A 1 176 ? -15.620 4.450 24.059 1.00 88.75 176 VAL A C 1
ATOM 1433 O O . VAL A 1 176 ? -15.096 3.682 24.863 1.00 88.75 176 VAL A O 1
ATOM 1436 N N . VAL A 1 177 ? -16.703 5.160 24.362 1.00 91.06 177 VAL A N 1
ATOM 1437 C CA . VAL A 1 177 ? -17.463 4.972 25.604 1.00 91.06 177 VAL A CA 1
ATOM 1438 C C . VAL A 1 177 ? -18.892 4.612 25.236 1.00 91.06 177 VAL A C 1
ATOM 1440 O O . VAL A 1 177 ? -19.582 5.380 24.571 1.00 91.06 177 VAL A O 1
ATOM 1443 N N . VAL A 1 178 ? -19.359 3.445 25.665 1.00 91.69 178 VAL A N 1
ATOM 1444 C CA . VAL A 1 178 ? -20.738 3.007 25.437 1.00 91.69 178 VAL A CA 1
ATOM 1445 C C . VAL A 1 178 ? -21.536 3.241 26.712 1.00 91.69 178 VAL A C 1
ATOM 1447 O O . VAL A 1 178 ? -21.265 2.630 27.748 1.00 91.69 178 VAL A O 1
ATOM 1450 N N . LEU A 1 179 ? -22.530 4.124 26.631 1.00 91.94 179 LEU A N 1
ATOM 1451 C CA . LEU A 1 179 ? -23.450 4.411 27.729 1.00 91.94 179 LEU A CA 1
ATOM 1452 C C . LEU A 1 179 ? -24.742 3.617 27.529 1.00 91.94 179 LEU A C 1
ATOM 1454 O O . LEU A 1 179 ? -25.478 3.851 26.565 1.00 91.94 179 LEU A O 1
ATOM 1458 N N . MET A 1 180 ? -25.020 2.690 28.444 1.00 93.88 180 MET A N 1
ATOM 1459 C CA . MET A 1 180 ? -26.235 1.875 28.428 1.00 93.88 180 MET A CA 1
ATOM 1460 C C . MET A 1 180 ? -27.226 2.316 29.506 1.00 93.88 180 MET A C 1
ATOM 1462 O O . MET A 1 180 ? -26.845 2.584 30.645 1.00 93.88 180 MET A O 1
ATOM 1466 N N . GLY A 1 181 ? -28.513 2.361 29.150 1.00 88.31 181 GLY A N 1
ATOM 1467 C CA . GLY A 1 181 ? -29.591 2.786 30.054 1.00 88.31 181 GLY A CA 1
ATOM 1468 C C . GLY A 1 181 ? -29.935 1.781 31.151 1.00 88.31 181 GLY A C 1
ATOM 1469 O O . GLY A 1 181 ? -30.505 2.151 32.180 1.00 88.31 181 GLY A O 1
ATOM 1470 N N . SER A 1 182 ? -29.611 0.512 30.916 1.00 88.94 182 SER A N 1
ATOM 1471 C CA . SER A 1 182 ? -29.945 -0.626 31.765 1.00 88.94 182 SER A CA 1
ATOM 1472 C C . SER A 1 182 ? -28.913 -1.733 31.571 1.00 88.94 182 SER A C 1
ATOM 1474 O O . SER A 1 182 ? -28.378 -1.909 30.478 1.00 88.94 182 SER A O 1
ATOM 1476 N N . THR A 1 183 ? -28.680 -2.531 32.612 1.00 93.50 183 THR A N 1
ATOM 1477 C CA . THR A 1 183 ? -27.819 -3.722 32.543 1.00 93.50 183 THR A CA 1
ATOM 1478 C C . THR A 1 183 ? -28.388 -4.818 31.640 1.00 93.50 183 THR A C 1
ATOM 1480 O O . THR A 1 183 ? -27.643 -5.689 31.199 1.00 93.50 183 THR A O 1
ATOM 1483 N N . SER A 1 184 ? -29.680 -4.757 31.300 1.00 93.25 184 SER A N 1
ATOM 1484 C CA . SER A 1 184 ? -30.295 -5.640 30.301 1.00 93.25 184 SER A CA 1
ATOM 1485 C C . SER A 1 184 ? -29.638 -5.534 28.920 1.00 93.25 184 SER A C 1
ATOM 1487 O O . SER A 1 184 ? -29.635 -6.511 28.176 1.00 93.25 184 SER A O 1
ATOM 1489 N N . ASP A 1 185 ? -29.046 -4.381 28.591 1.00 91.56 185 ASP A N 1
ATOM 1490 C CA . ASP A 1 185 ? -28.423 -4.123 27.287 1.00 91.56 185 ASP A CA 1
ATOM 1491 C C . ASP A 1 185 ? -26.958 -4.590 27.221 1.00 91.56 185 ASP A C 1
ATOM 1493 O O . ASP A 1 185 ? -26.322 -4.499 26.167 1.00 91.56 185 ASP A O 1
ATOM 1497 N N . LEU A 1 186 ? -26.408 -5.120 28.322 1.00 93.06 186 LEU A N 1
ATOM 1498 C CA . LEU A 1 186 ? -24.990 -5.474 28.436 1.00 93.06 186 LEU A CA 1
ATOM 1499 C C . LEU A 1 186 ? -24.528 -6.408 27.309 1.00 93.06 186 LEU A C 1
ATOM 1501 O O . LEU A 1 186 ? -23.476 -6.186 26.716 1.00 93.06 186 LEU A O 1
ATOM 1505 N N . GLY A 1 187 ? -25.343 -7.404 26.947 1.00 94.56 187 GLY A N 1
ATOM 1506 C CA . GLY A 1 187 ? -25.019 -8.338 25.865 1.00 94.56 187 GLY A CA 1
ATOM 1507 C C . GLY A 1 187 ? -24.890 -7.677 24.485 1.00 94.56 187 GLY A C 1
ATOM 1508 O O . GLY A 1 187 ? -24.122 -8.149 23.649 1.00 94.56 187 GLY A O 1
ATOM 1509 N N . HIS A 1 188 ? -25.605 -6.576 24.232 1.00 93.00 188 HIS A N 1
ATOM 1510 C CA . HIS A 1 188 ? -25.437 -5.783 23.013 1.00 93.00 188 HIS A CA 1
ATOM 1511 C C . HIS A 1 188 ? -24.177 -4.911 23.094 1.00 93.00 188 HIS A C 1
ATOM 1513 O O . HIS A 1 188 ? -23.380 -4.889 22.156 1.00 93.00 188 HIS A O 1
ATOM 1519 N N . CYS A 1 189 ? -23.948 -4.254 24.232 1.00 92.31 189 CYS A N 1
ATOM 1520 C CA . CYS A 1 189 ? -22.781 -3.400 24.449 1.00 92.31 189 CYS A CA 1
ATOM 1521 C C . CYS A 1 189 ? -21.447 -4.166 24.389 1.00 92.31 189 CYS A C 1
ATOM 1523 O O . CYS A 1 189 ? -20.472 -3.646 23.851 1.00 92.31 189 CYS A O 1
ATOM 1525 N N . GLU A 1 190 ? -21.404 -5.420 24.844 1.00 96.06 190 GLU A N 1
ATOM 1526 C CA . GLU A 1 190 ? -20.215 -6.276 24.712 1.00 96.06 190 GLU A CA 1
ATOM 1527 C C . GLU A 1 190 ? -19.880 -6.608 23.249 1.00 96.06 190 GLU A C 1
ATOM 1529 O O . GLU A 1 190 ? -18.707 -6.715 22.888 1.00 96.06 190 GLU A O 1
ATOM 1534 N N . LYS A 1 191 ? -20.881 -6.696 22.359 1.00 96.19 191 LYS A N 1
ATOM 1535 C CA . LYS A 1 191 ? -20.627 -6.852 20.914 1.00 96.19 191 LYS A CA 1
ATOM 1536 C C . LYS A 1 191 ? -19.945 -5.614 20.335 1.00 96.19 191 LYS A C 1
ATOM 1538 O O . LYS A 1 191 ? -19.016 -5.759 19.545 1.00 96.19 191 LYS A O 1
ATOM 1543 N N . ILE A 1 192 ? -20.372 -4.419 20.757 1.00 92.75 192 ILE A N 1
ATOM 1544 C CA . ILE A 1 192 ? -19.745 -3.149 20.359 1.00 92.75 192 ILE A CA 1
ATOM 1545 C C . ILE A 1 192 ? -18.298 -3.112 20.856 1.00 92.75 192 ILE A C 1
ATOM 1547 O O . ILE A 1 192 ? -17.384 -2.905 20.062 1.00 92.75 192 ILE A O 1
ATOM 1551 N N . LYS A 1 193 ? -18.074 -3.403 22.143 1.00 93.25 193 LYS A N 1
ATOM 1552 C CA . LYS A 1 193 ? -16.733 -3.444 22.740 1.00 93.25 193 LYS A CA 1
ATOM 1553 C C . LYS A 1 193 ? -15.806 -4.419 22.016 1.00 93.25 193 LYS A C 1
ATOM 1555 O O . LYS A 1 193 ? -14.671 -4.065 21.702 1.00 93.25 193 LYS A O 1
ATOM 1560 N N . LYS A 1 194 ? -16.295 -5.625 21.704 1.00 96.31 194 LYS A N 1
ATOM 1561 C CA . LYS A 1 194 ? -15.547 -6.626 20.933 1.00 96.31 194 LYS A CA 1
ATOM 1562 C C . LYS A 1 194 ? -15.186 -6.110 19.537 1.00 96.31 194 LYS A C 1
ATOM 1564 O O . LYS A 1 194 ? -14.046 -6.271 19.118 1.00 96.31 194 LYS A O 1
ATOM 1569 N N . ALA A 1 195 ? -16.125 -5.467 18.841 1.00 95.38 195 ALA A N 1
ATOM 1570 C CA . ALA A 1 195 ? -15.866 -4.880 17.529 1.00 95.38 195 ALA A CA 1
ATOM 1571 C C . ALA A 1 195 ? -14.816 -3.757 17.593 1.00 95.38 195 ALA A C 1
ATOM 1573 O O . ALA A 1 195 ? -13.912 -3.746 16.766 1.00 95.38 195 ALA A O 1
ATOM 1574 N N . CYS A 1 196 ? -14.864 -2.872 18.599 1.00 91.56 196 CYS A N 1
ATOM 1575 C CA . CYS A 1 196 ? -13.819 -1.866 18.830 1.00 91.56 196 CYS A CA 1
ATOM 1576 C C . CYS A 1 196 ? -12.438 -2.505 19.050 1.00 91.56 196 CYS A C 1
ATOM 1578 O O . CYS A 1 196 ? -11.444 -2.015 18.515 1.00 91.56 196 CYS A O 1
ATOM 1580 N N . GLY A 1 197 ? -12.388 -3.628 19.775 1.00 92.25 197 GLY A N 1
ATOM 1581 C CA . GLY A 1 197 ? -11.163 -4.398 19.999 1.00 92.25 197 GLY A CA 1
ATOM 1582 C C . GLY A 1 197 ? -10.505 -4.894 18.708 1.00 92.25 197 GLY A C 1
ATOM 1583 O O . GLY A 1 197 ? -9.285 -4.829 18.597 1.00 92.25 197 GLY A O 1
ATOM 1584 N N . ASN A 1 198 ? -11.292 -5.292 17.701 1.00 93.88 198 ASN A N 1
ATOM 1585 C CA . ASN A 1 198 ? -10.765 -5.706 16.392 1.00 93.88 198 ASN A CA 1
ATOM 1586 C C . ASN A 1 198 ? -10.036 -4.570 15.649 1.00 93.88 198 ASN A C 1
ATOM 1588 O O . ASN A 1 198 ? -9.190 -4.843 14.805 1.00 93.88 198 ASN A O 1
ATOM 1592 N N . PHE A 1 199 ? -10.351 -3.310 15.966 1.00 91.88 199 PHE A N 1
ATOM 1593 C CA . PHE A 1 199 ? -9.688 -2.121 15.421 1.00 91.88 199 PHE A CA 1
ATOM 1594 C C . PHE A 1 199 ? -8.608 -1.553 16.357 1.00 91.88 199 PHE A C 1
ATOM 1596 O O . PHE A 1 199 ? -8.084 -0.473 16.100 1.00 91.88 199 PHE A O 1
ATOM 1603 N N . GLY A 1 200 ? -8.298 -2.233 17.469 1.00 89.81 200 GLY A N 1
ATOM 1604 C CA . GLY A 1 200 ? -7.343 -1.745 18.468 1.00 89.81 200 GLY A CA 1
ATOM 1605 C C . GLY A 1 200 ? -7.817 -0.506 19.237 1.00 89.81 200 GLY A C 1
ATOM 1606 O O . GLY A 1 200 ? -6.995 0.199 19.815 1.00 89.81 200 GLY A O 1
ATOM 1607 N N . ILE A 1 201 ? -9.125 -0.220 19.254 1.00 89.88 201 ILE A N 1
ATOM 1608 C CA . ILE A 1 201 ? -9.688 0.969 19.907 1.00 89.88 201 ILE A CA 1
ATOM 1609 C C . ILE A 1 201 ? -10.148 0.608 21.331 1.00 89.88 201 ILE A C 1
ATOM 1611 O O . ILE A 1 201 ? -11.065 -0.208 21.483 1.00 89.88 201 ILE A O 1
ATOM 1615 N N . PRO A 1 202 ? -9.580 1.228 22.387 1.00 90.00 202 PRO A N 1
ATOM 1616 C CA . PRO A 1 202 ? -10.056 1.072 23.758 1.00 90.00 202 PRO A CA 1
ATOM 1617 C C . PRO A 1 202 ? -11.543 1.412 23.887 1.00 90.00 202 PRO A C 1
ATOM 1619 O O . PRO A 1 202 ? -11.988 2.466 23.428 1.00 90.00 202 PRO A O 1
ATOM 1622 N N . CYS A 1 203 ? -12.312 0.533 24.533 1.00 91.94 203 CYS A N 1
ATOM 1623 C CA . CYS A 1 203 ? -13.750 0.711 24.701 1.00 91.94 203 CYS A CA 1
ATOM 1624 C C . CYS A 1 203 ? -14.194 0.471 26.152 1.00 91.94 203 CYS A C 1
ATOM 1626 O O . CYS A 1 203 ? -14.000 -0.613 26.712 1.00 91.94 203 CYS A O 1
ATOM 1628 N N . GLU A 1 204 ? -14.802 1.496 26.750 1.00 93.50 204 GLU A N 1
ATOM 1629 C CA . GLU A 1 204 ? -15.345 1.484 28.109 1.00 93.50 204 GLU A CA 1
ATOM 1630 C C . GLU A 1 204 ? -16.873 1.364 28.079 1.00 93.50 204 GLU A C 1
ATOM 1632 O O . GLU A 1 204 ? -17.541 1.985 27.253 1.00 93.50 204 GLU A O 1
ATOM 1637 N N . LEU A 1 205 ? -17.442 0.587 29.002 1.00 94.31 205 LEU A N 1
ATOM 1638 C CA . LEU A 1 205 ? -18.889 0.439 29.164 1.00 94.31 205 LEU A CA 1
ATOM 1639 C C . LEU A 1 205 ? -19.318 1.112 30.469 1.00 94.31 205 LEU A C 1
ATOM 1641 O O . LEU A 1 205 ? -18.727 0.848 31.517 1.00 94.31 205 LEU A O 1
ATOM 1645 N N . ARG A 1 206 ? -20.357 1.949 30.432 1.00 94.31 206 ARG A N 1
ATOM 1646 C CA . ARG A 1 206 ? -20.945 2.570 31.631 1.00 94.31 206 ARG A CA 1
ATOM 1647 C C . ARG A 1 206 ? -22.458 2.412 31.616 1.00 94.31 206 ARG A C 1
ATOM 1649 O O . ARG A 1 206 ? -23.079 2.431 30.556 1.00 94.31 206 ARG A O 1
ATOM 1656 N N . VAL A 1 207 ? -23.051 2.304 32.801 1.00 94.31 207 VAL A N 1
ATOM 1657 C CA . VAL A 1 207 ? -24.506 2.272 32.978 1.00 94.31 207 VAL A CA 1
ATOM 1658 C C . VAL A 1 207 ? -24.959 3.626 33.502 1.00 94.31 207 VAL A C 1
ATOM 1660 O O . VAL A 1 207 ? -24.499 4.060 34.555 1.00 94.31 207 VAL A O 1
ATOM 1663 N N . THR A 1 208 ? -25.842 4.301 32.773 1.00 91.56 208 THR A N 1
ATOM 1664 C CA . THR A 1 208 ? -26.458 5.556 33.213 1.00 91.56 208 THR A CA 1
ATOM 1665 C C . THR A 1 208 ? -27.769 5.796 32.474 1.00 91.56 208 THR A C 1
ATOM 1667 O O . THR A 1 208 ? -27.926 5.369 31.335 1.00 91.56 208 THR A O 1
ATOM 1670 N N . SER A 1 209 ? -28.736 6.454 33.112 1.00 88.62 209 SER A N 1
ATOM 1671 C CA . SER A 1 209 ? -30.077 6.648 32.557 1.00 88.62 209 SER A CA 1
ATOM 1672 C C . SER A 1 209 ? -30.447 8.121 32.548 1.00 88.62 209 SER A C 1
ATOM 1674 O O . SER A 1 209 ? -30.648 8.710 33.606 1.00 88.62 209 SER A O 1
ATOM 1676 N N . ALA A 1 210 ? -30.667 8.684 31.360 1.00 84.31 210 ALA A N 1
ATOM 1677 C CA . ALA A 1 210 ? -31.133 10.063 31.218 1.00 84.31 210 ALA A CA 1
ATOM 1678 C C . ALA A 1 210 ? -32.512 10.310 31.868 1.00 84.31 210 ALA A C 1
ATOM 1680 O O . ALA A 1 210 ? -32.828 11.435 32.232 1.00 84.31 210 ALA A O 1
ATOM 1681 N N . HIS A 1 211 ? -33.329 9.265 32.048 1.00 81.81 211 HIS A N 1
ATOM 1682 C CA . HIS A 1 211 ? -34.643 9.379 32.687 1.00 81.81 211 HIS A CA 1
ATOM 1683 C C . HIS A 1 211 ? -34.595 9.242 34.209 1.00 81.81 211 HIS A C 1
ATOM 1685 O O . HIS A 1 211 ? -35.361 9.903 34.902 1.00 81.81 211 HIS A O 1
ATOM 1691 N N . LYS A 1 212 ? -33.741 8.350 34.728 1.00 88.12 212 LYS A N 1
ATOM 1692 C CA . LYS A 1 212 ? -33.685 8.035 36.167 1.00 88.12 212 LYS A CA 1
ATOM 1693 C C . LYS A 1 212 ? -32.575 8.786 36.910 1.00 88.12 212 LYS A C 1
ATOM 1695 O O . LYS A 1 212 ? -32.638 8.889 38.126 1.00 88.12 212 LYS A O 1
ATOM 1700 N N . GLY A 1 213 ? -31.567 9.281 36.193 1.00 89.25 213 GLY A N 1
ATOM 1701 C CA . GLY A 1 213 ? -30.401 9.978 36.736 1.00 89.25 213 GLY A CA 1
ATOM 1702 C C . GLY A 1 213 ? -29.722 10.866 35.683 1.00 89.25 213 GLY A C 1
ATOM 1703 O O . GLY A 1 213 ? -28.585 10.578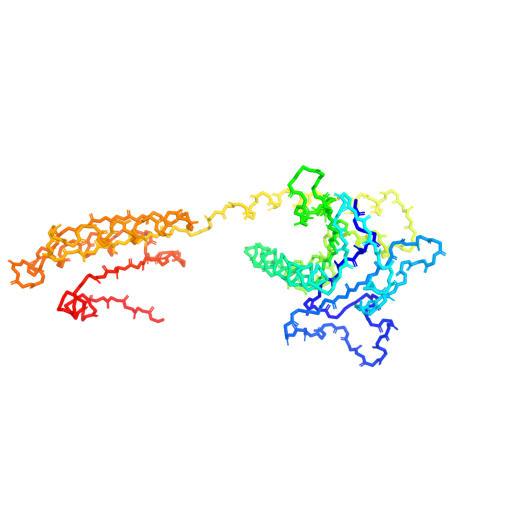 35.292 1.00 89.25 213 GLY A O 1
ATOM 1704 N N . PRO A 1 214 ? -30.399 11.922 35.190 1.00 88.62 214 PRO A N 1
ATOM 1705 C CA . PRO A 1 214 ? -29.832 12.839 34.197 1.00 88.62 214 PRO A CA 1
ATOM 1706 C C . PRO A 1 214 ? -28.565 13.545 34.699 1.00 88.62 214 PRO A C 1
ATOM 1708 O O . PRO A 1 214 ? -27.600 13.656 33.946 1.00 88.62 214 PRO A O 1
ATOM 1711 N N . ASP A 1 215 ? -28.519 13.939 35.974 1.00 91.19 215 ASP A N 1
ATOM 1712 C CA . ASP A 1 215 ? -27.357 14.624 36.557 1.00 91.19 215 ASP A CA 1
ATOM 1713 C C . ASP A 1 215 ? -26.107 13.734 36.538 1.00 91.19 215 ASP A C 1
ATOM 1715 O O . ASP A 1 215 ? -25.028 14.165 36.133 1.00 91.19 215 ASP A O 1
ATOM 1719 N N . GLU A 1 216 ? -26.263 12.453 36.884 1.00 89.94 216 GLU A N 1
ATOM 1720 C CA . GLU A 1 216 ? -25.179 11.469 36.816 1.00 89.94 216 GLU A CA 1
ATOM 1721 C C . GLU A 1 216 ? -24.761 11.187 35.368 1.00 89.94 216 GLU A C 1
ATOM 1723 O O . GLU A 1 216 ? -23.577 11.047 35.074 1.00 89.94 216 GLU A O 1
ATOM 1728 N N . THR A 1 217 ? -25.717 11.155 34.434 1.00 86.50 217 THR A N 1
ATOM 1729 C CA . THR A 1 217 ? -25.432 11.024 32.995 1.00 86.50 217 THR A CA 1
ATOM 1730 C C . THR A 1 217 ? -24.530 12.162 32.506 1.00 86.50 217 THR A C 1
ATOM 1732 O O . THR A 1 217 ? -23.529 11.911 31.830 1.00 86.50 217 THR A O 1
ATOM 1735 N N . LEU A 1 218 ? -24.841 13.407 32.883 1.00 88.19 218 LEU A N 1
ATOM 1736 C CA . LEU A 1 218 ? -24.037 14.581 32.539 1.00 88.19 218 LEU A CA 1
ATOM 1737 C C . LEU A 1 218 ? -22.680 14.585 33.254 1.00 88.19 218 LEU A C 1
ATOM 1739 O O . LEU A 1 218 ? -21.674 14.935 32.637 1.00 88.19 218 LEU A O 1
ATOM 1743 N N . ARG A 1 219 ? -22.622 14.139 34.516 1.00 89.75 219 ARG A N 1
ATOM 1744 C CA . ARG A 1 219 ? -21.367 13.998 35.269 1.00 89.75 219 ARG A CA 1
ATOM 1745 C C . ARG A 1 219 ? -20.419 13.003 34.597 1.00 89.75 219 ARG A C 1
ATOM 1747 O O . ARG A 1 219 ? -19.264 13.340 34.358 1.00 89.75 219 ARG A O 1
ATOM 1754 N N . ILE A 1 220 ? -20.915 11.819 34.229 1.00 87.62 220 ILE A N 1
ATOM 1755 C CA . ILE A 1 220 ? -20.144 10.793 33.507 1.00 87.62 220 ILE A CA 1
ATOM 1756 C C . ILE A 1 220 ? -19.665 11.329 32.157 1.00 87.62 220 ILE A C 1
ATOM 1758 O O . ILE A 1 220 ? -18.509 11.139 31.794 1.00 87.62 220 ILE A O 1
ATOM 1762 N N . LYS A 1 221 ? -20.521 12.034 31.409 1.00 85.81 221 LYS A N 1
ATOM 1763 C CA . LYS A 1 221 ? -20.116 12.683 30.154 1.00 85.81 221 LYS A CA 1
ATOM 1764 C C . LYS A 1 221 ? -18.965 13.673 30.381 1.00 85.81 221 LYS A C 1
ATOM 1766 O O . LYS A 1 221 ? -17.966 13.614 29.666 1.00 85.81 221 LYS A O 1
ATOM 1771 N N . ALA A 1 222 ? -19.072 14.527 31.398 1.00 86.81 222 ALA A N 1
ATOM 1772 C CA . ALA A 1 222 ? -18.045 15.508 31.731 1.00 86.81 222 ALA A CA 1
ATOM 1773 C C . ALA A 1 222 ? -16.702 14.863 32.130 1.00 86.81 222 ALA A C 1
ATOM 1775 O O . ALA A 1 222 ? -15.652 15.430 31.826 1.00 86.81 222 ALA A O 1
ATOM 1776 N N . GLU A 1 223 ? -16.705 13.670 32.747 1.00 87.75 223 GLU A N 1
ATOM 1777 C CA . GLU A 1 223 ? -15.476 12.898 33.020 1.00 87.75 223 GLU A CA 1
ATOM 1778 C C . GLU A 1 223 ? -14.693 12.618 31.731 1.00 87.75 223 GLU A C 1
ATOM 1780 O O . GLU A 1 223 ? -13.467 12.738 31.713 1.00 87.75 223 GLU A O 1
ATOM 1785 N N . TYR A 1 224 ? -15.390 12.269 30.646 1.00 84.06 224 TYR A N 1
ATOM 1786 C CA . TYR A 1 224 ? -14.760 11.949 29.367 1.00 84.06 224 TYR A CA 1
ATOM 1787 C C . TYR A 1 224 ? -14.403 13.198 28.557 1.00 84.06 224 TYR A C 1
ATOM 1789 O O . TYR A 1 224 ? -13.325 13.231 27.972 1.00 84.06 224 TYR A O 1
ATOM 1797 N N . GLU A 1 225 ? -15.226 14.250 28.587 1.00 80.31 225 GLU A N 1
ATOM 1798 C CA . GLU A 1 225 ? -14.917 15.541 27.942 1.00 80.31 225 GLU A CA 1
ATOM 1799 C C . GLU A 1 225 ? -13.770 16.305 28.632 1.00 80.31 225 GLU A C 1
ATOM 1801 O O . GLU A 1 225 ? -13.066 17.107 28.011 1.00 80.31 225 GLU A O 1
ATOM 1806 N N . GLY A 1 226 ? -13.582 16.087 29.937 1.00 72.12 226 GLY A N 1
ATOM 1807 C CA . GLY A 1 226 ? -12.553 16.740 30.744 1.00 72.12 226 GLY A CA 1
ATOM 1808 C C . GLY A 1 226 ? -11.143 16.178 30.545 1.00 72.12 226 GLY A C 1
ATOM 1809 O O . GLY A 1 226 ? -10.167 16.855 30.875 1.00 72.12 226 GLY A O 1
ATOM 1810 N N . GLN A 1 227 ? -11.008 14.967 29.996 1.00 66.31 227 GLN A N 1
ATOM 1811 C CA . GLN A 1 227 ? -9.708 14.335 29.777 1.00 66.31 227 GLN A CA 1
ATOM 1812 C C . GLN A 1 227 ? -9.007 14.943 28.554 1.00 66.31 227 GLN A C 1
ATOM 1814 O O . GLN A 1 227 ? -9.562 14.982 27.457 1.00 66.31 227 GLN A O 1
ATOM 1819 N N . ARG A 1 228 ? -7.755 15.397 28.738 1.00 51.00 228 ARG A N 1
ATOM 1820 C CA . ARG A 1 228 ? -6.920 16.065 27.713 1.00 51.00 228 ARG A CA 1
ATOM 1821 C C . ARG A 1 228 ? -6.807 15.307 26.384 1.00 51.00 228 ARG A C 1
ATOM 1823 O O . ARG A 1 228 ? -6.566 15.951 25.368 1.00 51.00 228 ARG A O 1
ATOM 1830 N N . SER A 1 229 ? -7.051 13.992 26.367 1.00 49.12 229 SER A N 1
ATOM 1831 C CA . SER A 1 229 ? -7.107 13.194 25.136 1.00 49.12 229 SER A CA 1
ATOM 1832 C C . SER A 1 229 ? -8.143 13.707 24.131 1.00 49.12 229 SER A C 1
ATOM 1834 O O . SER A 1 229 ? -8.073 13.320 22.984 1.00 49.12 229 SER A O 1
ATOM 1836 N N . TRP A 1 230 ? -9.101 14.551 24.515 1.00 46.09 230 TRP A N 1
ATOM 1837 C CA . TRP A 1 230 ? -10.110 15.105 23.602 1.00 46.09 230 TRP A CA 1
ATOM 1838 C C . TRP A 1 230 ? -9.837 16.541 23.143 1.00 46.09 230 TRP A C 1
ATOM 1840 O O . TRP A 1 230 ? -10.563 17.050 22.295 1.00 46.09 230 TRP A O 1
ATOM 1850 N N . LYS A 1 231 ? -8.852 17.231 23.734 1.00 40.03 231 LYS A N 1
ATOM 1851 C CA . LYS A 1 231 ? -8.700 18.687 23.569 1.00 40.03 231 LYS A CA 1
ATOM 1852 C C . LYS A 1 231 ? -7.554 19.114 22.654 1.00 40.03 231 LYS A C 1
ATOM 1854 O O . LYS A 1 231 ? -7.705 20.137 21.999 1.00 40.03 231 LYS A O 1
ATOM 1859 N N . ASP A 1 232 ? -6.465 18.346 22.579 1.00 35.22 232 ASP A N 1
ATOM 1860 C CA . ASP A 1 232 ? -5.200 18.855 22.013 1.00 35.22 232 ASP A CA 1
ATOM 1861 C C . ASP A 1 232 ? -4.605 18.021 20.861 1.00 35.22 232 ASP A C 1
ATOM 1863 O O . ASP A 1 232 ? -3.511 18.303 20.386 1.00 35.22 232 ASP A O 1
ATOM 1867 N N . THR A 1 233 ? -5.302 17.000 20.370 1.00 33.41 233 THR A N 1
ATOM 1868 C CA . THR A 1 233 ? -4.899 16.225 19.181 1.00 33.41 233 THR A CA 1
ATOM 1869 C C . THR A 1 233 ? -6.161 15.849 18.404 1.00 33.41 233 THR A C 1
ATOM 1871 O O . THR A 1 233 ? -7.256 15.926 18.958 1.00 33.41 233 THR A O 1
ATOM 1874 N N . CYS A 1 234 ? -6.060 15.450 17.131 1.00 35.03 234 CYS A N 1
ATOM 1875 C CA . CYS A 1 234 ? -7.168 14.854 16.359 1.00 35.03 234 CYS A CA 1
ATOM 1876 C C . CYS A 1 234 ? -7.634 13.496 16.939 1.00 35.03 234 CYS A C 1
ATOM 1878 O O . CYS A 1 234 ? -7.918 12.548 16.215 1.00 35.03 234 CYS A O 1
ATOM 1880 N N . SER A 1 235 ? -7.654 13.362 18.257 1.00 40.59 235 SER A N 1
ATOM 1881 C CA . SER A 1 235 ? -8.131 12.232 19.019 1.00 40.59 235 SER A CA 1
ATOM 1882 C C . SER A 1 235 ? -9.640 12.359 19.168 1.00 40.59 235 SER A C 1
ATOM 1884 O O . SER A 1 235 ? -10.178 13.057 20.027 1.00 40.59 235 SER A O 1
ATOM 1886 N N . GLY A 1 236 ? -10.331 11.680 18.260 1.00 44.47 236 GLY A N 1
ATOM 1887 C CA . GLY A 1 236 ? -11.758 11.456 18.372 1.00 44.47 236 GLY A CA 1
ATOM 1888 C C . GLY A 1 236 ? -12.019 10.433 19.468 1.00 44.47 236 GLY A C 1
ATOM 1889 O O . GLY A 1 236 ? -11.468 9.329 19.454 1.00 44.47 236 GLY A O 1
ATOM 1890 N N . GLY A 1 237 ? -12.892 10.772 20.405 1.00 50.06 237 GLY A N 1
ATOM 1891 C CA . GLY A 1 237 ? -13.668 9.740 21.059 1.00 50.06 237 GLY A CA 1
ATOM 1892 C C . GLY A 1 237 ? -15.094 9.736 20.530 1.00 50.06 237 GLY A C 1
ATOM 1893 O O . GLY A 1 237 ? -15.601 10.725 20.002 1.00 50.06 237 GLY A O 1
ATOM 1894 N N . VAL A 1 238 ? -15.747 8.591 20.654 1.00 57.75 238 VAL A N 1
ATOM 1895 C CA . VAL A 1 238 ? -17.147 8.439 20.258 1.00 57.75 238 VAL A CA 1
ATOM 1896 C C . VAL A 1 238 ? -17.907 7.928 21.464 1.00 57.75 238 VAL A C 1
ATOM 1898 O O . VAL A 1 238 ? -17.553 6.894 22.038 1.00 57.75 238 VAL A O 1
ATOM 1901 N N . ILE A 1 239 ? -18.946 8.663 21.859 1.00 59.91 239 ILE A N 1
ATOM 1902 C CA . ILE A 1 239 ? -19.898 8.175 22.849 1.00 59.91 239 ILE A CA 1
ATOM 1903 C C . ILE A 1 239 ? -21.048 7.521 22.087 1.00 59.91 239 ILE A C 1
ATOM 1905 O O . ILE A 1 239 ? -21.723 8.172 21.293 1.00 59.91 239 ILE A O 1
ATOM 1909 N N . LEU A 1 240 ? -21.235 6.220 22.297 1.00 61.94 240 LEU A N 1
ATOM 1910 C CA . LEU A 1 240 ? -22.307 5.438 21.681 1.00 61.94 240 LEU A CA 1
ATOM 1911 C C . LEU A 1 240 ? -23.408 5.162 22.706 1.00 61.94 240 LEU A C 1
ATOM 1913 O O . LEU A 1 240 ? -23.144 5.028 23.905 1.00 61.94 240 LEU A O 1
ATOM 1917 N N . HIS A 1 241 ? -24.650 5.063 22.231 1.00 59.91 241 HIS A N 1
ATOM 1918 C CA . HIS A 1 241 ? -25.832 4.940 23.086 1.00 59.91 241 HIS A CA 1
ATOM 1919 C C . HIS A 1 241 ? -26.711 3.769 22.663 1.00 59.91 241 HIS A C 1
ATOM 1921 O O . HIS A 1 241 ? -26.928 3.553 21.473 1.00 59.91 241 HIS A O 1
ATOM 1927 N N . SER A 1 242 ? -27.268 3.056 23.645 1.00 53.31 242 SER A N 1
ATOM 1928 C CA . SER A 1 242 ? -28.220 1.965 23.390 1.00 53.31 242 SER A CA 1
ATOM 1929 C C . SER A 1 242 ? -29.668 2.436 23.198 1.00 53.31 242 SER A C 1
ATOM 1931 O O . SER A 1 242 ? -30.504 1.652 22.756 1.00 53.31 242 SER A O 1
ATOM 1933 N N . SER A 1 243 ? -29.996 3.699 23.513 1.00 55.12 243 SER A N 1
ATOM 1934 C CA . SER A 1 243 ? -31.370 4.218 23.422 1.00 55.12 243 SER A CA 1
ATOM 1935 C C . SER A 1 243 ? -31.463 5.671 22.939 1.00 55.12 243 SER A C 1
ATOM 1937 O O . SER A 1 243 ? -30.569 6.488 23.166 1.00 55.12 243 SER A O 1
ATOM 1939 N N . HIS A 1 244 ? -32.588 5.990 22.290 1.00 59.34 244 HIS A N 1
ATOM 1940 C CA . HIS A 1 244 ? -32.862 7.293 21.668 1.00 59.34 244 HIS A CA 1
ATOM 1941 C C . HIS A 1 244 ? -32.904 8.464 22.663 1.00 59.34 244 HIS A C 1
ATOM 1943 O O . HIS A 1 244 ? -32.452 9.562 22.348 1.00 59.34 244 HIS A O 1
ATOM 1949 N N . SER A 1 245 ? -33.432 8.258 23.870 1.00 56.59 245 SER A N 1
ATOM 1950 C CA . SER A 1 245 ? -33.543 9.331 24.863 1.00 56.59 245 SER A CA 1
ATOM 1951 C C . SER A 1 245 ? -32.193 9.725 25.459 1.00 56.59 245 SER A C 1
ATOM 1953 O O . SER A 1 245 ? -31.908 10.913 25.585 1.00 56.59 245 SER A O 1
ATOM 1955 N N . LEU A 1 246 ? -31.333 8.741 25.744 1.00 59.31 246 LEU A N 1
ATOM 1956 C CA . LEU A 1 246 ? -29.938 8.965 26.129 1.00 59.31 246 LEU A CA 1
ATOM 1957 C C . LEU A 1 246 ? -29.179 9.726 25.037 1.00 59.31 246 LEU A C 1
ATOM 1959 O O . LEU A 1 246 ? -28.483 10.692 25.345 1.00 59.31 246 LEU A O 1
ATOM 1963 N N . ALA A 1 247 ? -29.373 9.345 23.772 1.00 67.19 247 ALA A N 1
ATOM 1964 C CA . ALA A 1 247 ? -28.749 10.029 22.645 1.00 67.19 247 ALA A CA 1
ATOM 1965 C C . ALA A 1 247 ? -29.144 11.512 22.562 1.00 67.19 247 ALA A C 1
ATOM 1967 O O . ALA A 1 247 ? -28.269 12.363 22.424 1.00 67.19 247 ALA A O 1
ATOM 1968 N N . ASN A 1 248 ? -30.427 11.845 22.728 1.00 64.44 248 ASN A N 1
ATOM 1969 C CA . ASN A 1 248 ? -30.897 13.233 22.661 1.00 64.44 248 ASN A CA 1
ATOM 1970 C C . ASN A 1 248 ? -30.358 14.112 23.803 1.00 64.44 248 ASN A C 1
ATOM 1972 O O . ASN A 1 248 ? -29.943 15.251 23.569 1.00 64.44 248 ASN A O 1
ATOM 1976 N N . THR A 1 249 ? -30.329 13.605 25.040 1.00 60.53 249 THR A N 1
ATOM 1977 C CA . THR A 1 249 ? -29.778 14.348 26.189 1.00 60.53 249 THR A CA 1
ATOM 1978 C C . THR A 1 249 ? -28.286 14.612 26.023 1.00 60.53 249 THR A C 1
ATOM 1980 O O . THR A 1 249 ? -27.810 15.698 26.337 1.00 60.53 249 THR A O 1
ATOM 1983 N N . LEU A 1 250 ? -27.538 13.645 25.499 1.00 62.34 250 LEU A N 1
ATOM 1984 C CA . LEU A 1 250 ? -26.095 13.782 25.346 1.00 62.34 250 LEU A CA 1
ATOM 1985 C C . LEU A 1 250 ? -25.751 14.664 24.144 1.00 62.34 250 LEU A C 1
ATOM 1987 O O . LEU A 1 250 ? -24.971 15.596 24.303 1.00 62.34 250 LEU A O 1
ATOM 1991 N N . ALA A 1 251 ? -26.404 14.465 22.995 1.00 66.50 251 ALA A N 1
ATOM 1992 C CA . ALA A 1 251 ? -26.208 15.284 21.797 1.00 66.50 251 ALA A CA 1
ATOM 1993 C C . ALA A 1 251 ? -26.506 16.774 22.031 1.00 66.50 251 ALA A C 1
ATOM 1995 O O . ALA A 1 251 ? -25.768 17.623 21.542 1.00 66.50 251 ALA A O 1
ATOM 1996 N N . SER A 1 252 ? -27.532 17.101 22.825 1.00 60.53 252 SER A N 1
ATOM 1997 C CA . SER A 1 252 ? -27.865 18.493 23.180 1.00 60.53 252 SER A CA 1
ATOM 1998 C C . SER A 1 252 ? -26.838 19.177 24.089 1.00 60.53 252 SER A C 1
ATOM 2000 O O . SER A 1 252 ? -26.869 20.397 24.225 1.00 60.53 252 SER A O 1
ATOM 2002 N N . HIS A 1 253 ? -25.925 18.414 24.694 1.00 58.88 253 HIS A N 1
ATOM 2003 C CA . HIS A 1 253 ? -24.928 18.923 25.635 1.00 58.88 253 HIS A CA 1
ATOM 2004 C C . HIS A 1 253 ? -23.487 18.701 25.160 1.00 58.88 253 HIS A C 1
ATOM 2006 O O . HIS A 1 253 ? -22.563 19.107 25.864 1.00 58.88 253 HIS A O 1
ATOM 2012 N N . SER A 1 254 ? -23.269 18.048 24.015 1.00 56.78 254 SER A N 1
ATOM 2013 C CA . SER A 1 254 ? -21.943 17.770 23.452 1.00 56.78 254 SER A CA 1
ATOM 2014 C C . SER A 1 254 ? -21.393 18.966 22.679 1.00 56.78 254 SER A C 1
ATOM 2016 O O . SER A 1 254 ? -22.084 19.563 21.856 1.00 56.78 254 SER A O 1
ATOM 2018 N N . TYR A 1 255 ? -20.109 19.270 22.872 1.00 50.53 255 TYR A N 1
ATOM 2019 C CA . TYR A 1 255 ? -19.378 20.170 21.981 1.00 50.53 255 TYR A CA 1
ATOM 2020 C C . TYR A 1 255 ? -18.908 19.398 20.740 1.00 50.53 255 TYR A C 1
ATOM 2022 O O . TYR A 1 255 ? -17.837 18.801 20.743 1.00 50.53 255 TYR A O 1
ATOM 2030 N N . CYS A 1 256 ? -19.671 19.451 19.648 1.00 35.69 256 CYS A N 1
ATOM 2031 C CA . CYS A 1 256 ? -19.080 19.315 18.316 1.00 35.69 256 CYS A CA 1
ATOM 2032 C C . CYS A 1 256 ? -18.584 20.707 17.908 1.00 35.69 256 CYS A C 1
ATOM 2034 O O . CYS A 1 256 ? -19.343 21.499 17.354 1.00 35.69 256 CYS A O 1
ATOM 2036 N N . ARG A 1 257 ? -17.330 21.050 18.227 1.00 34.91 257 ARG A N 1
ATOM 2037 C CA . ARG A 1 257 ? -16.654 22.116 17.475 1.00 34.91 257 ARG A CA 1
ATOM 2038 C C . ARG A 1 257 ? -16.208 21.487 16.159 1.00 34.91 257 ARG A C 1
ATOM 2040 O O . ARG A 1 257 ? -15.312 20.650 16.170 1.00 34.91 257 ARG A O 1
ATOM 2047 N N . SER A 1 258 ? -16.931 21.819 15.091 1.00 30.06 258 SER A N 1
ATOM 2048 C CA . SER A 1 258 ? -16.490 21.657 13.701 1.00 30.06 258 SER A CA 1
ATOM 2049 C C . SER A 1 258 ? -15.166 22.368 13.467 1.00 30.06 258 SER A C 1
ATOM 2051 O O . SER A 1 258 ? -15.060 23.505 13.988 1.00 30.06 258 SER A O 1
#

Nearest PDB structures (foldseek):
  7ale-assembly1_A  TM=9.953E-01  e=4.378E-41  Homo sapiens
  2h31-assembly1_A  TM=9.407E-01  e=2.252E-33  Homo sapiens
  4ja0-assembly1_C-2  TM=9.800E-01  e=4.251E-31  Bombyx mori
  4ja0-assembly1_B-2  TM=9.734E-01  e=7.875E-31  Bombyx mori
  4ja0-assembly1_A-2  TM=9.612E-01  e=3.678E-30  Bombyx mori

InterPro domains:
  IPR000031 PurE domain [PF00731] (175-227)
  IPR000031 PurE domain [SM01001] (174-250)
  IPR018236 SAICAR synthetase, conserved site [PS01057] (1-15)
  IPR018236 SAICAR synthetase, conserved site [PS01058] (95-103)
  IPR028923 SAICAR synthetase/ADE2, N-terminal [PF01259] (1-146)

pLDDT: mean 90.14, std 15.66, range [30.06, 98.88]

Foldseek 3Di:
DQQKKKKWFQWDDDVNCVVPPPDDTGDGDVQIDIWIFGNDVPVPGHTDDLCRSQVVQDAALRDTCHPVNSVVVRVVLSVVQVLVQVLCVVVQKGWGMFIWDWHQDNPPRDIDTDDDDALAGTWIGRNPDNVRTLGCVLVVPDPDDDPVSVVVNVVSRVVCVVCVVVSVDDPAQEEEEEEEQDPVCVVVQVVVCVVCVVVVHHYHYHYDHCVPCVPVLVVVVCVVVVDCSNPDDPHDYYYHYPDDSSVVSDVVVDDPPD

Organism: NCBI:txid127582